Protein AF-A0A1L9VKA1-F1 (afdb_monomer)

Radius of gyration: 31.65 Å; Cα contacts (8 Å, |Δi|>4): 231; chains: 1; bounding box: 82×80×74 Å

Secondary structure (DSSP, 8-state):
------------------------------TTS-EEEPPTT--HHHHHHHHT--HHHHHHH-TTS-TT-TTGGGGTT-EEESS-TT------TT----SS----------SPPPP-SSB-TT--SSEEEEEE--TT--HHHHHHHHT--HHHHHHH-TTS-TT-TT--TT-EEEEEESS-GGGSTT-TT-----------PPP------S--SSS-----PPPPPPPTT--S----

Foldseek 3Di:
DDDDDDDDDDDDDDDDDDDPDPPPPPPDDLPQADKDAQAQPDFLVNLCVVLVHDSVRQCVQFVVQDNVSPCSNVRHRHIGGSGHSVHDPDDPPPDPDDDDPDDPPPPQAQDFDDDDPDADPQQARQANDKDAAAPPDALVNVCVVLVHDSLLQCVNRVVADNRRPPDDHRHIHGSGHHGDSLPDPPRPNVPPPPPPPDDDDDDPPPPDDDDDDDDDPPDPPPDPDDPPPDDPPPPD

Solvent-accessible surface area (backbone atoms only — not comparable to full-atom values): 15886 Å² total; per-residue (Å²): 143,84,87,83,89,83,83,90,80,89,82,86,81,78,88,77,86,81,77,85,73,80,80,80,71,76,88,68,76,72,91,49,32,54,68,44,68,37,52,89,88,57,45,57,68,59,51,16,66,75,59,75,35,51,65,68,52,41,42,74,54,27,83,88,43,49,99,80,45,76,56,49,72,83,37,48,78,38,75,42,41,55,39,56,52,87,42,84,84,74,70,70,96,84,70,93,72,81,90,73,92,66,70,81,77,68,83,69,38,82,51,62,42,85,85,71,86,53,57,59,88,60,45,43,72,73,14,37,36,72,46,68,36,54,87,92,65,49,64,66,63,51,22,64,75,57,75,36,55,69,68,55,38,40,65,33,21,63,67,47,48,95,84,45,84,70,73,53,69,73,28,37,42,30,53,34,50,43,44,62,60,43,75,39,90,89,36,94,66,48,71,84,64,78,82,74,79,70,84,76,78,75,75,83,82,70,92,72,77,86,87,89,87,89,70,84,90,85,65,93,66,80,73,78,74,78,59,87,86,61,79,84,75,88,76,130

Mean predicted aligned error: 20.58 Å

pLDDT: mean 73.53, std 22.64, range [34.03, 98.44]

Structure (mmCIF, N/CA/C/O backbone):
data_AF-A0A1L9VKA1-F1
#
_entry.id   AF-A0A1L9VKA1-F1
#
loop_
_atom_site.group_PDB
_atom_site.id
_atom_site.type_symbol
_atom_site.label_atom_id
_atom_site.label_alt_id
_atom_site.label_comp_id
_atom_site.label_asym_id
_atom_site.label_entity_id
_atom_site.label_seq_id
_atom_site.pdbx_PDB_ins_code
_atom_site.Cartn_x
_atom_site.Cartn_y
_atom_site.Cartn_z
_atom_site.occupancy
_atom_site.B_iso_or_equiv
_atom_site.auth_seq_id
_atom_site.auth_comp_id
_atom_site.auth_asym_id
_atom_site.auth_atom_id
_atom_site.pdbx_PDB_model_num
ATOM 1 N N . MET A 1 1 ? 58.169 53.296 3.108 1.00 41.16 1 MET A N 1
ATOM 2 C CA . MET A 1 1 ? 57.472 54.328 3.906 1.00 41.16 1 MET A CA 1
ATOM 3 C C . MET A 1 1 ? 56.462 55.037 3.017 1.00 41.16 1 MET A C 1
ATOM 5 O O . MET A 1 1 ? 56.880 55.720 2.093 1.00 41.16 1 MET A O 1
ATOM 9 N N . LYS A 1 2 ? 55.168 54.814 3.253 1.00 38.72 2 LYS A N 1
ATOM 10 C CA . LYS A 1 2 ? 54.031 55.672 2.868 1.00 38.72 2 LYS A CA 1
ATOM 11 C C . LYS A 1 2 ? 52.799 55.040 3.514 1.00 38.72 2 LYS A C 1
ATOM 13 O O . LYS A 1 2 ? 52.432 53.925 3.163 1.00 38.72 2 LYS A O 1
ATOM 18 N N . GLY A 1 3 ? 52.284 55.696 4.548 1.00 34.03 3 GLY A N 1
ATOM 19 C CA . GLY A 1 3 ? 51.090 55.273 5.269 1.00 34.03 3 GLY A CA 1
ATOM 20 C C . GLY A 1 3 ? 49.817 55.806 4.624 1.00 34.03 3 GLY A C 1
ATOM 21 O O . GLY A 1 3 ? 49.865 56.763 3.855 1.00 34.03 3 GLY A O 1
ATOM 22 N N . LEU A 1 4 ? 48.689 55.213 5.002 1.00 40.12 4 LEU A N 1
ATOM 23 C CA . LEU A 1 4 ? 47.401 55.890 5.061 1.00 40.12 4 LEU A CA 1
ATOM 24 C C . LEU A 1 4 ? 46.521 55.199 6.111 1.00 40.12 4 LEU A C 1
ATOM 26 O O . LEU A 1 4 ? 46.431 53.977 6.179 1.00 40.12 4 LEU A O 1
ATOM 30 N N . VAL A 1 5 ? 45.957 56.046 6.961 1.00 38.50 5 VAL A N 1
ATOM 31 C CA . VAL A 1 5 ? 45.087 55.794 8.111 1.00 38.50 5 VAL A CA 1
ATOM 32 C C . VAL A 1 5 ? 43.702 55.364 7.625 1.00 38.50 5 VAL A C 1
ATOM 34 O O . VAL A 1 5 ? 43.204 55.972 6.683 1.00 38.50 5 VAL A O 1
ATOM 37 N N . TYR A 1 6 ? 43.041 54.404 8.284 1.00 34.25 6 TYR A N 1
ATOM 38 C CA . TYR A 1 6 ? 41.580 54.292 8.201 1.00 34.25 6 TYR A CA 1
ATOM 39 C C . TYR A 1 6 ? 40.947 53.820 9.514 1.00 34.25 6 TYR A C 1
ATOM 41 O O . TYR A 1 6 ? 41.537 53.078 10.295 1.00 34.25 6 TYR A O 1
ATOM 49 N N . PHE A 1 7 ? 39.764 54.374 9.743 1.00 37.31 7 PHE A N 1
ATOM 50 C CA . PHE A 1 7 ? 39.093 54.642 11.006 1.00 37.31 7 PHE A CA 1
ATOM 51 C C . PHE A 1 7 ? 38.506 53.420 11.726 1.00 3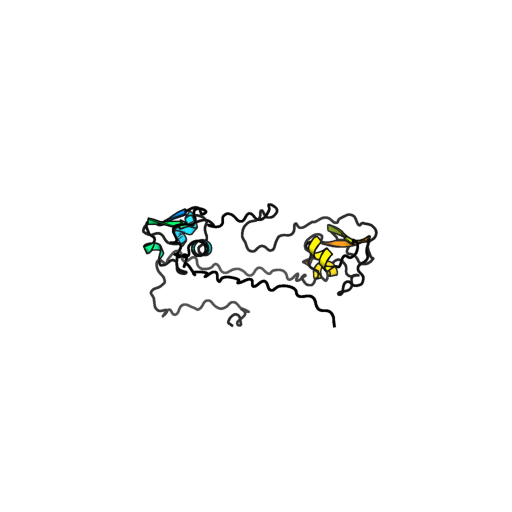7.31 7 PHE A C 1
ATOM 53 O O . PHE A 1 7 ? 38.028 52.472 11.111 1.00 37.31 7 PHE A O 1
ATOM 60 N N . ALA A 1 8 ? 38.464 53.529 13.056 1.00 38.41 8 ALA A N 1
ATOM 61 C CA . ALA A 1 8 ? 37.672 52.697 13.949 1.00 38.41 8 ALA A CA 1
ATOM 62 C C . ALA A 1 8 ? 36.167 52.968 13.786 1.00 38.41 8 ALA A C 1
ATOM 64 O O . ALA A 1 8 ? 35.748 54.125 13.759 1.00 38.41 8 ALA A O 1
ATOM 65 N N . VAL A 1 9 ? 35.353 51.908 13.790 1.00 37.34 9 VAL A N 1
ATOM 66 C CA . VAL A 1 9 ? 33.942 51.986 14.188 1.00 37.34 9 VAL A CA 1
ATOM 67 C C . VAL A 1 9 ? 33.667 50.848 15.163 1.00 37.34 9 VAL A C 1
ATOM 69 O O . VAL A 1 9 ? 33.818 49.671 14.851 1.00 37.34 9 VAL A O 1
ATOM 72 N N . ILE A 1 10 ? 33.312 51.252 16.376 1.00 40.97 10 ILE A N 1
ATOM 73 C CA . ILE A 1 10 ? 32.899 50.425 17.501 1.00 40.97 10 ILE A CA 1
ATOM 74 C C . ILE A 1 10 ? 31.390 50.216 17.331 1.00 40.97 10 ILE A C 1
ATOM 76 O O . ILE A 1 10 ? 30.656 51.199 17.250 1.00 40.97 10 ILE A O 1
ATOM 80 N N . ALA A 1 11 ? 30.919 48.971 17.271 1.00 36.91 11 ALA A N 1
ATOM 81 C CA . ALA A 1 11 ? 29.492 48.659 17.307 1.00 36.91 11 ALA A CA 1
ATOM 82 C C . ALA A 1 11 ? 29.206 47.738 18.498 1.00 36.91 11 ALA A C 1
ATOM 84 O O . ALA A 1 11 ? 29.466 46.537 18.476 1.00 36.91 11 ALA A O 1
ATOM 85 N N . SER A 1 12 ? 28.704 48.355 19.561 1.00 42.41 12 SER A N 1
ATOM 86 C CA . SER A 1 12 ? 28.129 47.746 20.753 1.00 42.41 12 SER A CA 1
ATOM 87 C C . SER A 1 12 ? 26.829 47.028 20.384 1.00 42.41 12 SER A C 1
ATOM 89 O O . SER A 1 12 ? 25.874 47.667 19.948 1.00 42.41 12 SER A O 1
ATOM 91 N N . VAL A 1 13 ? 26.760 45.711 20.589 1.00 37.81 13 VAL A N 1
ATOM 92 C CA . VAL A 1 13 ? 25.488 44.975 20.537 1.00 37.81 13 VAL A CA 1
ATOM 93 C C . VAL A 1 13 ? 24.955 44.864 21.960 1.00 37.81 13 VAL A C 1
ATOM 95 O O . VAL A 1 13 ? 25.555 44.237 22.830 1.00 37.81 13 VAL A O 1
ATOM 98 N N . GLN A 1 14 ? 23.847 45.555 22.195 1.00 35.97 14 GLN A N 1
ATOM 99 C CA . GLN A 1 14 ? 23.183 45.682 23.482 1.00 35.97 14 GLN A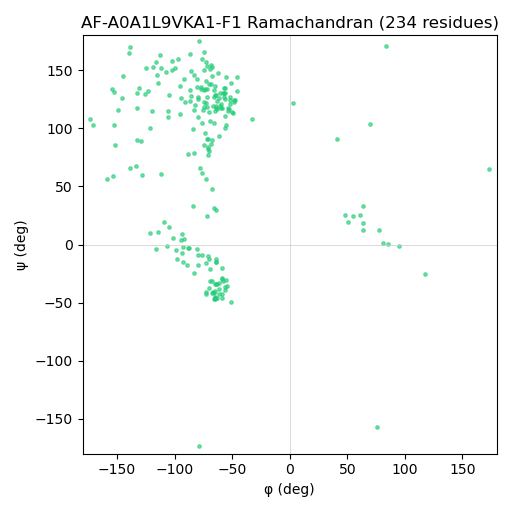 CA 1
ATOM 100 C C . GLN A 1 14 ? 22.396 44.406 23.811 1.00 35.97 14 GLN A C 1
ATOM 102 O O . GLN A 1 14 ? 21.696 43.847 22.967 1.00 35.97 14 GLN A O 1
ATOM 107 N N . ALA A 1 15 ? 22.519 43.958 25.059 1.00 38.53 15 ALA A N 1
ATOM 108 C CA . ALA A 1 15 ? 21.810 42.815 25.614 1.00 38.53 15 ALA A CA 1
ATOM 109 C C . ALA A 1 15 ? 20.287 43.016 25.569 1.00 38.53 15 ALA A C 1
ATOM 111 O O . ALA A 1 15 ? 19.774 44.017 26.066 1.00 38.53 15 ALA A O 1
ATOM 112 N N . SER A 1 16 ? 19.562 42.024 25.050 1.00 44.06 16 SER A N 1
ATOM 113 C CA . SER A 1 16 ? 18.113 41.906 25.228 1.00 44.06 16 SER A CA 1
ATOM 114 C C . SER A 1 16 ? 17.838 40.786 26.226 1.00 44.06 16 SER A C 1
ATOM 116 O O . SER A 1 16 ? 18.082 39.613 25.952 1.00 44.06 16 SER A O 1
ATOM 118 N N . HIS A 1 17 ? 17.383 41.178 27.414 1.00 35.75 17 HIS A N 1
ATOM 119 C CA . HIS A 1 17 ? 16.899 40.285 28.459 1.00 35.75 17 HIS A CA 1
ATOM 120 C C . HIS A 1 17 ? 15.630 39.570 27.975 1.00 35.75 17 HIS A C 1
ATOM 122 O O . HIS A 1 17 ? 14.594 40.207 27.797 1.00 35.75 17 HIS A O 1
ATOM 128 N N . PHE A 1 18 ? 15.684 38.248 27.810 1.00 43.59 18 PHE A N 1
ATOM 129 C CA . PHE A 1 18 ? 14.477 37.429 27.724 1.00 43.59 18 PHE A CA 1
ATOM 130 C C . PHE A 1 18 ? 14.012 37.099 29.143 1.00 43.59 18 PHE A C 1
ATOM 132 O O . PHE A 1 18 ? 14.539 36.211 29.809 1.00 43.59 18 PHE A O 1
ATOM 139 N N . ALA A 1 19 ? 13.024 37.855 29.617 1.00 38.16 19 ALA A N 1
ATOM 140 C CA . ALA A 1 19 ? 12.233 37.469 30.772 1.00 38.16 19 ALA A CA 1
ATOM 141 C C . ALA A 1 19 ? 11.452 36.189 30.426 1.00 38.16 19 ALA A C 1
ATOM 143 O O . ALA A 1 19 ? 10.602 36.196 29.537 1.00 38.16 19 ALA A O 1
ATOM 144 N N . HIS A 1 20 ? 11.722 35.096 31.142 1.00 41.25 20 HIS A N 1
ATOM 145 C CA . HIS A 1 20 ? 10.835 33.936 31.190 1.00 41.25 20 HIS A CA 1
ATOM 146 C C . HIS A 1 20 ? 9.550 34.345 31.920 1.00 41.25 20 HIS A C 1
ATOM 148 O O . HIS A 1 20 ? 9.454 34.247 33.141 1.00 41.25 20 HIS A O 1
ATOM 154 N N . GLN A 1 21 ? 8.560 34.841 31.180 1.00 42.38 21 GLN A N 1
ATOM 155 C CA . GLN A 1 21 ? 7.202 34.932 31.703 1.00 42.38 21 GLN A CA 1
ATOM 156 C C . GLN A 1 21 ? 6.552 33.556 31.593 1.00 42.38 21 GLN A C 1
ATOM 158 O O . GLN A 1 21 ? 6.247 33.070 30.504 1.00 42.38 21 GLN A O 1
ATOM 163 N N . SER A 1 22 ? 6.353 32.932 32.753 1.00 50.31 22 SER A N 1
ATOM 164 C CA . SER A 1 22 ? 5.493 31.772 32.935 1.00 50.31 22 SER A CA 1
ATOM 165 C C . SER A 1 22 ? 4.089 32.092 32.429 1.00 50.31 22 SER A C 1
ATOM 167 O O . SER A 1 22 ? 3.300 32.749 33.109 1.00 50.31 22 SER A O 1
ATOM 169 N N . LEU A 1 23 ? 3.750 31.593 31.241 1.00 42.66 23 LEU A N 1
ATOM 170 C CA . LEU A 1 23 ? 2.364 31.457 30.813 1.00 42.66 23 LEU A CA 1
ATOM 171 C C . LEU A 1 23 ? 1.713 30.351 31.651 1.00 42.66 23 LEU A C 1
ATOM 173 O O . LEU A 1 23 ? 1.529 29.227 31.193 1.00 42.66 23 LEU A O 1
ATOM 177 N N . HIS A 1 24 ? 1.305 30.678 32.876 1.00 44.84 24 HIS A N 1
ATOM 178 C CA . HIS A 1 24 ? 0.208 29.959 33.514 1.00 44.84 24 HIS A CA 1
ATOM 179 C C . HIS A 1 24 ? -1.082 30.357 32.795 1.00 44.84 24 HIS A C 1
ATOM 181 O O . HIS A 1 24 ? -1.864 31.185 33.264 1.00 44.84 24 HIS A O 1
ATOM 187 N N . ARG A 1 25 ? -1.296 29.779 31.608 1.00 40.81 25 ARG A N 1
ATOM 188 C CA . ARG A 1 25 ? -2.614 29.781 30.982 1.00 40.81 25 ARG A CA 1
ATOM 189 C C . ARG A 1 25 ? -3.508 28.931 31.874 1.00 40.81 25 ARG A C 1
ATOM 191 O O . ARG A 1 25 ? -3.399 27.712 31.919 1.00 40.81 25 ARG A O 1
ATOM 198 N N . ARG A 1 26 ? -4.359 29.618 32.628 1.00 45.66 26 ARG A N 1
ATOM 199 C CA . ARG A 1 26 ? -5.510 29.055 33.327 1.00 45.66 26 ARG A CA 1
ATOM 200 C C . ARG A 1 26 ? -6.285 28.219 32.299 1.00 45.66 26 ARG A C 1
ATOM 202 O O . ARG A 1 26 ? -6.756 28.770 31.306 1.00 45.66 26 ARG A O 1
ATOM 209 N N . ALA A 1 27 ? -6.328 26.903 32.490 1.00 43.19 27 ALA A N 1
ATOM 210 C CA . ALA A 1 27 ? -7.054 25.981 31.629 1.00 43.19 27 ALA A CA 1
ATOM 211 C C . ALA A 1 27 ? -8.562 26.225 31.795 1.00 43.19 27 ALA A C 1
ATOM 213 O O . ALA A 1 27 ? -9.232 25.639 32.636 1.00 43.19 27 ALA A O 1
ATOM 214 N N . THR A 1 28 ? -9.085 27.170 31.026 1.00 51.41 28 THR A N 1
ATOM 215 C CA . THR A 1 28 ? -10.502 27.254 30.686 1.00 51.41 28 THR A CA 1
ATOM 216 C C . THR A 1 28 ? -10.614 26.802 29.237 1.00 51.41 28 THR A C 1
ATOM 218 O O . THR A 1 28 ? -10.017 27.438 28.369 1.00 51.41 28 THR A O 1
ATOM 221 N N . GLY A 1 29 ? -11.301 25.672 29.046 1.00 48.75 29 GLY A N 1
ATOM 222 C CA . GLY A 1 29 ? -11.641 24.955 27.811 1.00 48.75 29 GLY A CA 1
ATOM 223 C C . GLY A 1 29 ? -11.115 25.496 26.480 1.00 48.75 29 GLY A C 1
ATOM 224 O O . GLY A 1 29 ? -11.465 26.592 26.049 1.00 48.75 29 GLY A O 1
ATOM 225 N N . SER A 1 30 ? -10.354 24.657 25.773 1.00 48.81 30 SER A N 1
ATOM 226 C CA . SER A 1 30 ? -10.185 24.773 24.322 1.00 48.81 30 SER A CA 1
ATOM 227 C C . SER A 1 30 ? -11.571 24.795 23.664 1.00 48.81 30 SER A C 1
ATOM 229 O O . SER A 1 30 ? -12.301 23.810 23.721 1.00 48.81 30 SER A O 1
ATOM 231 N N . THR A 1 31 ? -11.946 25.911 23.041 1.00 57.94 31 THR A N 1
ATOM 232 C CA . THR A 1 31 ? -13.252 26.147 22.393 1.00 57.94 31 THR A CA 1
ATOM 233 C C . THR A 1 31 ? -13.455 25.375 21.078 1.00 57.94 31 THR A C 1
ATOM 235 O O . THR A 1 31 ? -14.243 25.797 20.240 1.00 57.94 31 THR A O 1
ATOM 238 N N . ASN A 1 32 ? -12.760 24.253 20.868 1.00 77.06 32 ASN A N 1
ATOM 239 C CA . ASN A 1 32 ? -12.783 23.498 19.606 1.00 77.06 32 ASN A CA 1
ATOM 240 C C . ASN A 1 32 ? -13.254 22.040 19.759 1.00 77.06 32 ASN A C 1
ATOM 242 O O . ASN A 1 32 ? -13.137 21.260 18.818 1.00 77.06 32 ASN A O 1
ATOM 246 N N . CYS A 1 33 ? -13.779 21.652 20.924 1.00 89.31 33 CYS A N 1
ATOM 247 C CA . CYS A 1 33 ? -14.402 20.346 21.131 1.00 89.31 33 CYS A CA 1
ATOM 248 C C . CYS A 1 33 ? -15.910 20.490 21.361 1.00 89.31 33 CYS A C 1
ATOM 250 O O . CYS A 1 33 ? -16.385 21.483 21.913 1.00 89.31 33 CYS A O 1
ATOM 252 N N . LYS A 1 34 ? -16.672 19.458 20.998 1.00 91.19 34 LYS A N 1
ATOM 253 C CA . LYS A 1 34 ? -18.005 19.237 21.548 1.00 91.19 34 LYS A CA 1
ATOM 254 C C . LYS A 1 34 ? -17.844 18.975 23.041 1.00 91.19 34 LYS A C 1
ATOM 256 O O . LYS A 1 34 ? -17.051 18.114 23.425 1.00 91.19 34 LYS A O 1
ATOM 261 N N . THR A 1 35 ? -18.587 19.699 23.865 1.00 92.94 35 THR A N 1
ATOM 262 C CA . THR A 1 35 ? -18.518 19.581 25.321 1.00 92.94 35 THR A CA 1
ATOM 263 C C . THR A 1 35 ? -19.685 18.778 25.893 1.00 92.94 35 THR A C 1
ATOM 265 O O . THR A 1 35 ? -20.734 18.626 25.263 1.00 92.94 35 THR A O 1
ATOM 268 N N . TYR A 1 36 ? -19.482 18.241 27.094 1.00 93.19 36 TYR A N 1
ATOM 269 C CA . TYR A 1 36 ? -20.500 17.620 27.936 1.00 93.19 36 TYR A CA 1
ATOM 270 C C . TYR A 1 36 ? -20.362 18.158 29.360 1.00 93.19 36 TYR A C 1
ATOM 272 O O . TYR A 1 36 ? -19.265 18.135 29.922 1.00 93.19 36 TYR A O 1
ATOM 280 N N . THR A 1 37 ? -21.468 18.610 29.948 1.00 94.38 37 THR A N 1
ATOM 281 C CA . THR A 1 37 ? -21.509 19.064 31.341 1.00 94.38 37 THR A CA 1
ATOM 282 C C . THR A 1 37 ? -21.680 17.866 32.266 1.00 94.38 37 THR A C 1
ATOM 284 O O . THR A 1 37 ? -22.722 17.207 32.235 1.00 94.38 37 THR A O 1
ATOM 287 N N . VAL A 1 38 ? -20.685 17.600 33.110 1.00 93.25 38 VAL A N 1
ATOM 288 C CA . VAL A 1 38 ? -20.699 16.467 34.047 1.00 93.25 38 VAL A CA 1
ATOM 289 C C . VAL A 1 38 ? -21.864 16.599 35.028 1.00 93.25 38 VAL A C 1
ATOM 291 O O . VAL A 1 38 ? -21.987 17.617 35.713 1.00 93.25 38 VAL A O 1
ATOM 294 N N . GLN A 1 39 ? -22.703 15.569 35.122 1.00 91.38 39 GLN A N 1
ATOM 295 C CA . GLN A 1 39 ? -23.817 15.510 36.065 1.00 91.38 39 GLN A CA 1
ATOM 296 C C . GLN A 1 39 ? -23.437 14.733 37.330 1.00 91.38 39 GLN A C 1
ATOM 298 O O . GLN A 1 39 ? -22.516 13.913 37.348 1.00 91.38 39 GLN A O 1
ATOM 303 N N . SER A 1 40 ? -24.181 14.966 38.411 1.00 89.06 40 SER A N 1
ATOM 304 C CA . SER A 1 40 ? -24.030 14.180 39.637 1.00 89.06 40 SER A CA 1
ATOM 305 C C . SER A 1 40 ? -24.391 12.713 39.372 1.00 89.06 40 SER A C 1
ATOM 307 O O . SER A 1 40 ? -25.494 12.418 38.916 1.00 89.06 40 SER A O 1
ATOM 309 N N . GLY A 1 41 ? -23.459 11.799 39.653 1.00 86.06 41 GLY A N 1
ATOM 310 C CA . GLY A 1 41 ? -23.609 10.360 39.398 1.00 86.06 41 GLY A CA 1
ATOM 311 C C . GLY A 1 41 ? -23.020 9.867 38.071 1.00 86.06 41 GLY A C 1
ATOM 312 O O . GLY A 1 41 ? -23.045 8.661 37.816 1.00 86.06 41 GLY A O 1
ATOM 313 N N . ASP A 1 42 ? -22.457 10.756 37.250 1.00 91.38 42 ASP A N 1
ATOM 314 C CA . ASP A 1 42 ? -21.760 10.354 36.029 1.00 91.38 42 ASP A CA 1
ATOM 315 C C . ASP A 1 42 ? -20.454 9.599 36.301 1.00 91.38 42 ASP A C 1
ATOM 317 O O . ASP A 1 42 ? -19.784 9.771 37.322 1.00 91.38 42 ASP A O 1
ATOM 321 N N . ASN A 1 43 ? -20.062 8.780 35.326 1.00 90.62 43 ASN A N 1
ATOM 322 C CA . ASN A 1 43 ? -18.741 8.169 35.232 1.00 90.62 43 ASN A CA 1
ATOM 323 C C . ASN A 1 43 ? -18.263 8.187 33.769 1.00 90.62 43 ASN A C 1
ATOM 325 O O . ASN A 1 43 ? -19.052 8.383 32.844 1.00 90.62 43 ASN A O 1
ATOM 329 N N . CYS A 1 44 ? -16.970 7.953 33.525 1.00 89.12 44 CYS A N 1
ATOM 330 C CA . CYS A 1 44 ? -16.441 7.980 32.157 1.00 89.12 44 CYS A CA 1
ATOM 331 C C . CYS A 1 44 ? -17.124 6.974 31.218 1.00 89.12 44 CYS A C 1
ATOM 333 O O . CYS A 1 44 ? -17.212 7.233 30.018 1.00 89.12 44 CYS A O 1
ATOM 335 N N . ALA A 1 45 ? -17.640 5.850 31.729 1.00 88.06 45 ALA A N 1
ATOM 336 C CA . ALA A 1 45 ? -18.343 4.880 30.895 1.00 88.06 45 ALA A CA 1
ATOM 337 C C . ALA A 1 45 ? -19.729 5.389 30.459 1.00 88.06 45 ALA A C 1
ATOM 339 O O . ALA A 1 45 ? -20.090 5.216 29.292 1.00 88.06 45 ALA A O 1
ATOM 340 N N . SER A 1 46 ? -20.490 6.049 31.346 1.00 90.62 46 SER A N 1
ATOM 341 C CA . SER A 1 46 ? -21.786 6.650 30.988 1.00 90.62 46 SER A CA 1
ATOM 342 C C . SER A 1 46 ? -21.613 7.786 29.979 1.00 90.62 46 SER A C 1
ATOM 344 O O . SER A 1 46 ? -22.281 7.791 28.940 1.00 90.62 46 SER A O 1
ATOM 346 N N . ILE A 1 47 ? -20.653 8.683 30.220 1.00 90.94 47 ILE A N 1
ATOM 347 C CA . ILE A 1 47 ? -20.369 9.811 29.325 1.00 90.94 47 ILE A CA 1
ATOM 348 C C . ILE A 1 47 ? -19.842 9.315 27.978 1.00 90.94 47 ILE A C 1
ATOM 350 O O . ILE A 1 47 ? -20.343 9.737 26.933 1.00 90.94 47 ILE A O 1
ATOM 354 N N . GLY A 1 48 ? -18.885 8.384 27.979 1.00 88.44 48 GLY A N 1
ATOM 355 C CA . GLY A 1 48 ? -18.311 7.834 26.751 1.00 88.44 48 GLY A CA 1
ATOM 356 C C . GLY A 1 48 ? -19.372 7.174 25.878 1.00 88.44 48 GLY A C 1
ATOM 357 O O . GLY A 1 48 ? -19.503 7.489 24.696 1.00 88.44 48 GLY A O 1
ATOM 358 N N . LYS A 1 49 ? -20.243 6.361 26.487 1.00 84.75 49 LYS A N 1
ATOM 359 C CA . LYS A 1 49 ? -21.368 5.738 25.782 1.00 84.75 49 LYS A CA 1
ATOM 360 C C . LYS A 1 49 ? -22.339 6.769 25.200 1.00 84.75 49 LYS A C 1
ATOM 362 O O . LYS A 1 49 ? -22.789 6.593 24.073 1.00 84.75 49 LYS A O 1
ATOM 367 N N . SER A 1 50 ? -22.664 7.827 25.946 1.00 85.50 50 SER A N 1
ATOM 368 C CA . SER A 1 50 ? -23.600 8.867 25.488 1.00 85.50 50 SER A CA 1
ATOM 369 C C . SER A 1 50 ? -23.045 9.735 24.351 1.00 85.50 50 SER A C 1
ATOM 371 O O . SER A 1 50 ? -23.795 10.199 23.495 1.00 85.50 50 SER A O 1
ATOM 373 N N . SER A 1 51 ? -21.727 9.939 24.327 1.00 87.12 51 SER A N 1
ATOM 374 C CA . SER A 1 51 ? -21.045 10.814 23.370 1.00 87.12 51 SER A CA 1
ATOM 375 C C . SER A 1 51 ? -20.435 10.078 22.179 1.00 87.12 51 SER A C 1
ATOM 377 O O . SER A 1 51 ? -20.057 10.724 21.204 1.00 87.12 51 SER A O 1
ATOM 379 N N . GLY A 1 52 ? -20.351 8.746 22.240 1.00 86.94 52 GLY A N 1
ATOM 380 C CA . GLY A 1 52 ? -19.637 7.936 21.253 1.00 86.94 52 GLY A CA 1
ATOM 381 C C . GLY A 1 52 ? -18.116 7.958 21.432 1.00 86.94 52 GLY A C 1
ATOM 382 O O . GLY A 1 52 ? -17.395 7.508 20.544 1.00 86.94 52 GLY A O 1
ATOM 383 N N . ALA A 1 53 ? -17.621 8.470 22.561 1.00 87.19 53 ALA A N 1
ATOM 384 C CA . ALA A 1 53 ? -16.207 8.487 22.901 1.00 87.19 53 ALA A CA 1
ATOM 385 C C . ALA A 1 53 ? -15.813 7.237 23.704 1.00 87.19 53 ALA A C 1
ATOM 387 O O . ALA A 1 53 ? -16.536 6.760 24.579 1.00 87.19 53 ALA A O 1
ATOM 388 N N . THR A 1 54 ? -14.623 6.714 23.442 1.00 86.06 54 THR A N 1
ATOM 389 C CA . THR A 1 54 ? -14.002 5.678 24.271 1.00 86.06 54 THR A CA 1
ATOM 390 C C . THR A 1 54 ? -13.445 6.275 25.561 1.00 86.06 54 THR A C 1
ATOM 392 O O . THR A 1 54 ? -13.134 7.464 25.641 1.00 86.06 54 THR A O 1
ATOM 395 N N . TRP A 1 55 ? -13.240 5.420 26.563 1.00 81.50 55 TRP A N 1
ATOM 396 C CA . TRP A 1 55 ? -12.551 5.787 27.801 1.00 81.50 55 TRP A CA 1
ATOM 397 C C . TRP A 1 55 ? -11.203 6.470 27.529 1.00 81.50 55 TRP A C 1
ATOM 399 O O . TRP A 1 55 ? -10.938 7.556 28.035 1.00 81.50 55 TRP A O 1
ATOM 409 N N . ALA A 1 56 ? -10.375 5.869 26.668 1.00 84.00 56 ALA A N 1
ATOM 410 C CA . ALA A 1 56 ? -9.057 6.401 26.330 1.00 84.00 56 ALA A CA 1
ATOM 411 C C . ALA A 1 56 ? -9.140 7.786 25.672 1.00 84.00 56 ALA A C 1
ATOM 413 O O . ALA A 1 56 ? -8.325 8.659 25.968 1.00 84.00 56 ALA A O 1
ATOM 414 N N . GLN A 1 57 ? -10.140 8.011 24.817 1.00 89.88 57 GLN A N 1
ATOM 415 C CA . GLN A 1 57 ? -10.366 9.312 24.189 1.00 89.88 57 GLN A CA 1
ATOM 416 C C . GLN A 1 57 ? -10.745 10.382 25.217 1.00 89.88 57 GLN A C 1
ATOM 418 O O . GLN A 1 57 ? -10.140 11.451 25.215 1.00 89.88 57 GLN A O 1
ATOM 423 N N . LEU A 1 58 ? -11.670 10.082 26.135 1.00 90.56 58 LEU A N 1
ATOM 424 C CA . LEU A 1 58 ? -12.062 11.023 27.189 1.00 90.56 58 LEU A CA 1
ATOM 425 C C . LEU A 1 58 ? -10.878 11.433 28.070 1.00 90.56 58 LEU A C 1
ATOM 427 O O . LEU A 1 58 ? -10.731 12.619 28.353 1.00 90.56 58 LEU A O 1
ATOM 431 N N . LEU A 1 59 ? -10.012 10.491 28.449 1.00 90.62 59 LEU A N 1
ATOM 432 C CA . LEU A 1 59 ? -8.796 10.806 29.205 1.00 90.62 59 LEU A CA 1
ATOM 433 C C . LEU A 1 59 ? -7.797 11.634 28.389 1.00 90.62 59 LEU A C 1
ATOM 435 O O . LEU A 1 59 ? -7.205 12.580 28.896 1.00 90.62 59 LEU A O 1
ATOM 439 N N . SER A 1 60 ? -7.630 11.302 27.107 1.00 89.44 60 SER A N 1
ATOM 440 C CA . SER A 1 60 ? -6.674 11.986 26.228 1.00 89.44 60 SER A CA 1
ATOM 441 C C . SER A 1 60 ? -7.067 13.438 25.945 1.00 89.44 60 SER A C 1
ATOM 443 O O . SER A 1 60 ? -6.200 14.282 25.733 1.00 89.44 60 SER A O 1
ATOM 445 N N . TRP A 1 61 ? -8.368 13.739 25.918 1.00 92.00 61 TRP A N 1
ATOM 446 C CA . TRP A 1 61 ? -8.879 15.083 25.630 1.00 92.00 61 TRP A CA 1
ATOM 447 C C . TRP A 1 61 ? -9.031 15.960 26.873 1.00 92.00 61 TRP A C 1
ATOM 449 O O . TRP A 1 61 ? -9.119 17.179 26.738 1.00 92.00 61 TRP A O 1
ATOM 459 N N . ASN A 1 62 ? -9.055 15.364 28.067 1.00 91.56 62 ASN A N 1
ATOM 460 C CA . ASN A 1 62 ? -9.333 16.064 29.317 1.00 91.56 62 ASN A CA 1
ATOM 461 C C . ASN A 1 62 ? -8.260 15.741 30.357 1.00 91.56 62 ASN A C 1
ATOM 463 O O . ASN A 1 62 ? -8.421 14.831 31.165 1.00 91.56 62 ASN A O 1
ATOM 467 N N . SER A 1 63 ? -7.188 16.536 30.379 1.00 90.50 63 SER A N 1
ATOM 468 C CA . SER A 1 63 ? -6.071 16.377 31.325 1.00 90.50 63 SER A CA 1
ATOM 469 C C . SER A 1 63 ? -6.475 16.469 32.799 1.00 90.50 63 SER A C 1
ATOM 471 O O . SER A 1 63 ? -5.737 16.015 33.668 1.00 90.50 63 SER A O 1
ATOM 473 N N . ASP A 1 64 ? -7.633 17.066 33.085 1.00 88.50 64 ASP A N 1
ATOM 474 C CA . ASP A 1 64 ? -8.172 17.190 34.438 1.00 88.50 64 ASP A CA 1
ATOM 475 C C . ASP A 1 64 ? -8.844 15.899 34.929 1.00 88.50 64 ASP A C 1
ATOM 477 O O . ASP A 1 64 ? -9.191 15.813 36.106 1.00 88.50 64 ASP A O 1
ATOM 481 N N . ILE A 1 65 ? -9.038 14.893 34.068 1.00 91.50 65 ILE A N 1
ATOM 482 C CA . ILE A 1 65 ? -9.535 13.564 34.443 1.00 91.50 65 ILE A CA 1
ATOM 483 C C . ILE A 1 65 ? -8.329 12.646 34.665 1.00 91.50 65 ILE A C 1
ATOM 485 O O . ILE A 1 65 ? -7.465 12.514 33.801 1.00 91.50 65 ILE A O 1
ATOM 489 N N . ASN A 1 66 ? -8.256 12.002 35.829 1.00 86.50 66 ASN A N 1
ATOM 490 C CA . ASN A 1 66 ? -7.169 11.067 36.123 1.00 86.50 66 ASN A CA 1
ATOM 491 C C . ASN A 1 66 ? -7.337 9.733 35.367 1.00 86.50 66 ASN A C 1
ATOM 493 O O . ASN A 1 66 ? -8.415 9.428 34.861 1.00 86.50 66 ASN A O 1
ATOM 497 N N . SER A 1 67 ? -6.281 8.913 35.315 1.00 86.62 67 SER A N 1
ATOM 498 C CA . SER A 1 67 ? -6.280 7.631 34.582 1.00 86.62 67 SER A CA 1
ATOM 499 C C . SER A 1 67 ? -7.409 6.678 34.989 1.00 86.62 67 SER A C 1
ATOM 501 O O . SER A 1 67 ? -7.916 5.925 34.160 1.00 86.62 67 SER A O 1
ATOM 503 N N . GLU A 1 68 ? -7.826 6.747 36.253 1.00 85.88 68 GLU A N 1
ATOM 504 C CA . GLU A 1 68 ? -8.878 5.913 36.838 1.00 85.88 68 GLU A CA 1
ATOM 505 C C . GLU A 1 68 ? -10.288 6.507 36.669 1.00 85.88 68 GLU A C 1
ATOM 507 O O . GLU A 1 68 ? -11.270 5.905 37.101 1.00 85.88 68 GLU A O 1
ATOM 512 N N . CYS A 1 69 ? -10.412 7.708 36.094 1.00 87.25 69 CYS A N 1
ATOM 513 C CA . CYS A 1 69 ? -11.633 8.520 36.060 1.00 87.25 69 CYS A CA 1
ATOM 514 C C . CYS A 1 69 ? -12.351 8.659 37.423 1.00 87.25 69 CYS A C 1
ATOM 516 O O . CYS A 1 69 ? -13.558 8.902 37.510 1.00 87.25 69 CYS A O 1
ATOM 518 N N . SER A 1 70 ? -11.618 8.519 38.525 1.00 89.56 70 SER A N 1
ATOM 519 C CA . SER A 1 70 ? -12.189 8.4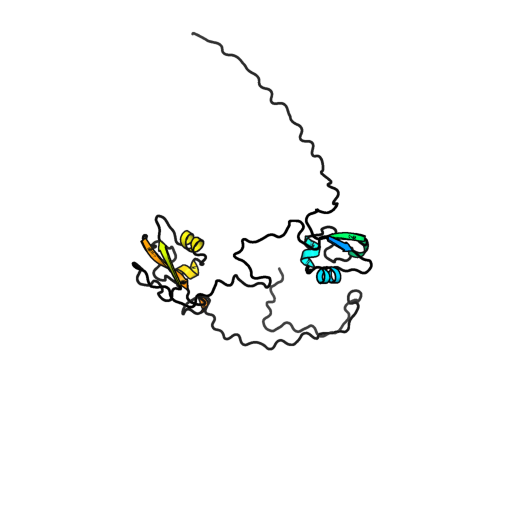97 39.875 1.00 89.56 70 SER A CA 1
ATOM 520 C C . SER A 1 70 ? -12.506 9.895 40.404 1.00 89.56 70 SER A C 1
ATOM 522 O O . SER A 1 70 ? -13.290 10.051 41.338 1.00 89.56 70 SER A O 1
ATOM 524 N N . ASN A 1 71 ? -11.928 10.931 39.795 1.00 90.69 71 ASN A N 1
ATOM 525 C CA . ASN A 1 71 ? -12.117 12.321 40.192 1.00 90.69 71 ASN A CA 1
ATOM 526 C C . ASN A 1 71 ? -13.262 13.029 39.449 1.00 90.69 71 ASN A C 1
ATOM 528 O O . ASN A 1 71 ? -13.467 14.222 39.670 1.00 90.69 71 ASN A O 1
ATOM 532 N N . LEU A 1 72 ? -14.023 12.321 38.606 1.00 88.19 72 LEU A N 1
ATOM 533 C CA . LEU A 1 72 ? -15.095 12.915 37.802 1.00 88.19 72 LEU A CA 1
ATOM 534 C C . LEU A 1 72 ? -16.201 13.549 38.663 1.00 88.19 72 LEU A C 1
ATOM 536 O O . LEU A 1 72 ? -16.728 14.598 38.307 1.00 88.19 72 LEU A O 1
ATOM 540 N N . GLY A 1 73 ? -16.484 12.990 39.845 1.00 85.94 73 GLY A N 1
ATOM 541 C CA . GLY A 1 73 ? -17.424 13.590 40.801 1.00 85.94 73 GLY A CA 1
ATOM 542 C C . GLY A 1 73 ? -17.032 15.012 41.231 1.00 85.94 73 GLY A C 1
ATOM 543 O O . GLY A 1 73 ? -17.901 15.858 41.427 1.00 85.94 73 GLY A O 1
ATOM 544 N N . ASN A 1 74 ? -15.730 15.322 41.275 1.00 88.81 74 ASN A N 1
ATOM 545 C CA . ASN A 1 74 ? -15.217 16.662 41.594 1.00 88.81 74 ASN A CA 1
ATOM 546 C C . ASN A 1 74 ? -15.358 17.651 40.420 1.00 88.81 74 ASN A C 1
ATOM 548 O O . ASN A 1 74 ? -15.092 18.847 40.571 1.00 88.81 74 ASN A O 1
ATOM 552 N N . LEU A 1 75 ? -15.737 17.150 39.243 1.00 86.81 75 LEU A N 1
ATOM 553 C CA . LEU A 1 75 ? -15.988 17.924 38.033 1.00 86.81 75 LEU A CA 1
ATOM 554 C C . LEU A 1 75 ? -17.488 18.132 37.781 1.00 86.81 75 LEU A C 1
ATOM 556 O O . LEU A 1 75 ? -17.834 18.714 36.761 1.00 86.81 75 LEU A O 1
ATOM 560 N N . SER A 1 76 ? -18.376 17.718 38.696 1.00 89.50 76 SER A N 1
ATOM 561 C CA . SER A 1 76 ? -19.823 17.949 38.578 1.00 89.50 76 SER A CA 1
ATOM 562 C C . SER A 1 76 ? -20.136 19.428 38.317 1.00 89.50 76 SER A C 1
ATOM 564 O O . SER A 1 76 ? -19.695 20.310 39.056 1.00 89.50 76 SER A O 1
ATOM 566 N N . GLY A 1 77 ? -20.907 19.697 37.264 1.00 87.38 77 GLY A N 1
ATOM 567 C CA . GLY A 1 77 ? -21.241 21.040 36.786 1.00 87.38 77 GLY A CA 1
ATOM 568 C C . GLY A 1 77 ? -20.170 21.706 35.915 1.00 87.38 77 GLY A C 1
ATOM 569 O O . GLY A 1 77 ? -20.372 22.844 35.497 1.00 87.38 77 GLY A O 1
ATOM 570 N N . LYS A 1 78 ? -19.045 21.037 35.633 1.00 88.75 78 LYS A N 1
ATOM 571 C CA . LYS A 1 78 ? -18.019 21.512 34.693 1.00 88.75 78 LYS A CA 1
ATOM 572 C C . LYS A 1 78 ? -18.168 20.836 33.336 1.00 88.75 78 LYS A C 1
ATOM 574 O O . LYS A 1 78 ? -18.601 19.688 33.241 1.00 88.75 78 LYS A O 1
ATOM 579 N N . ASP A 1 79 ? -17.744 21.550 32.302 1.00 92.81 79 ASP A N 1
ATOM 580 C CA . ASP A 1 79 ? -17.710 21.040 30.938 1.00 92.81 79 ASP A CA 1
ATOM 581 C C . ASP A 1 79 ? -16.402 20.303 30.658 1.00 92.81 79 ASP A C 1
ATOM 583 O O . ASP A 1 79 ? -15.314 20.808 30.944 1.00 92.81 79 ASP A O 1
ATOM 587 N N . ILE A 1 80 ? -16.522 19.123 30.053 1.00 93.06 80 ILE A N 1
ATOM 588 C CA . ILE A 1 80 ? -15.406 18.332 29.531 1.00 93.06 80 ILE A CA 1
ATOM 589 C C . ILE A 1 80 ? -15.558 18.139 28.021 1.00 93.06 80 ILE A C 1
ATOM 591 O O . ILE A 1 80 ? -16.671 18.127 27.494 1.00 93.06 80 ILE A O 1
ATOM 595 N N . CYS A 1 81 ? -14.450 17.963 27.312 1.00 93.56 81 CYS A N 1
ATOM 596 C CA . CYS A 1 81 ? -14.437 17.623 25.897 1.00 93.56 81 CYS A CA 1
ATOM 597 C C . CYS A 1 81 ? -14.874 16.172 25.669 1.00 93.56 81 CYS A C 1
ATOM 599 O O . CYS A 1 81 ? -14.291 15.235 26.212 1.00 93.56 81 CYS A O 1
ATOM 601 N N . VAL A 1 82 ? -15.858 15.981 24.795 1.00 93.31 82 VAL A N 1
ATOM 602 C CA . VAL A 1 82 ? -16.305 14.667 24.305 1.00 93.31 82 VAL A CA 1
ATOM 603 C C . VAL A 1 82 ? -16.048 14.477 22.808 1.00 93.31 82 VAL A C 1
ATOM 605 O O . VAL A 1 82 ? -16.517 13.517 22.203 1.00 93.31 82 VAL A O 1
ATOM 608 N N . SER A 1 83 ? -15.276 15.382 22.209 1.00 90.44 83 SER A N 1
ATOM 609 C CA . SER A 1 83 ? -14.655 15.218 20.895 1.00 90.44 83 SER A CA 1
ATOM 610 C C . SER A 1 83 ? -13.225 15.757 20.921 1.00 90.44 83 SER A C 1
ATOM 612 O O . SER A 1 83 ? -12.823 16.425 21.876 1.00 90.44 83 SER A O 1
ATOM 614 N N . ASN A 1 84 ? -12.462 15.488 19.859 1.00 88.06 84 ASN A N 1
ATOM 615 C CA . ASN A 1 84 ? -11.078 15.934 19.744 1.00 88.06 84 ASN A CA 1
ATOM 616 C C . ASN A 1 84 ? -10.980 17.477 19.798 1.00 88.06 84 ASN A C 1
ATOM 618 O O . ASN A 1 84 ? -11.490 18.139 18.893 1.00 88.06 84 ASN A O 1
ATOM 622 N N . PRO A 1 85 ? -10.308 18.067 20.807 1.00 86.62 85 PRO A N 1
ATOM 623 C CA . PRO A 1 85 ? -10.149 19.517 20.929 1.00 86.62 85 PRO A CA 1
ATOM 624 C C . PRO A 1 85 ? -9.211 20.127 19.884 1.00 86.62 85 PRO A C 1
ATOM 626 O O . PRO A 1 85 ? -9.143 21.349 19.782 1.00 86.62 85 PRO A O 1
ATOM 629 N N . SER A 1 86 ? -8.497 19.306 19.116 1.00 82.25 86 SER A N 1
ATOM 630 C CA . SER A 1 86 ? -7.687 19.742 17.975 1.00 82.25 86 SER A CA 1
ATOM 631 C C . SER A 1 86 ? -8.448 19.663 16.644 1.00 82.25 86 SER A C 1
ATOM 633 O O . SER A 1 86 ? -7.844 19.845 15.589 1.00 82.25 86 SER A O 1
ATOM 635 N N . GLY A 1 87 ? -9.759 19.396 16.687 1.00 76.44 87 GLY A N 1
ATOM 636 C CA . GLY A 1 87 ? -10.606 19.203 15.515 1.00 76.44 87 GLY A CA 1
ATOM 637 C C . GLY A 1 87 ? -10.554 17.782 14.953 1.00 76.44 87 GLY A C 1
ATOM 638 O O . GLY A 1 87 ? -9.744 16.941 15.359 1.00 76.44 87 GLY A O 1
ATOM 639 N N . ASP A 1 88 ? -11.448 17.508 14.007 1.00 68.12 88 ASP A N 1
ATOM 640 C CA . ASP A 1 88 ? -11.441 16.252 13.270 1.00 68.12 88 ASP A CA 1
ATOM 641 C C . ASP A 1 88 ? -10.223 16.238 12.346 1.00 68.12 88 ASP A C 1
ATOM 643 O O . ASP A 1 88 ? -10.120 17.028 11.405 1.00 68.12 88 ASP A O 1
ATOM 647 N N . TYR A 1 89 ? -9.278 15.336 12.614 1.00 52.38 89 TYR A N 1
ATOM 648 C CA . TYR A 1 89 ? -8.197 15.076 11.676 1.00 52.38 89 TYR A CA 1
ATOM 649 C C . TYR A 1 89 ? -8.801 14.314 10.494 1.00 52.38 89 TYR A C 1
ATOM 651 O O . TYR A 1 89 ? -8.922 13.088 10.516 1.00 52.38 89 TYR A O 1
ATOM 659 N N . ALA A 1 90 ? -9.254 15.047 9.478 1.00 44.22 90 ALA A N 1
ATOM 660 C CA . ALA A 1 90 ? -9.647 14.450 8.217 1.00 44.22 90 ALA A CA 1
ATOM 661 C C . ALA A 1 90 ? -8.379 13.928 7.537 1.00 44.22 90 ALA A C 1
ATOM 663 O O . ALA A 1 90 ? -7.564 14.686 7.012 1.00 44.22 90 ALA A O 1
ATOM 664 N N . ILE A 1 91 ? -8.212 12.609 7.547 1.00 46.47 91 ILE A N 1
ATOM 665 C CA . ILE A 1 91 ? -7.362 11.945 6.563 1.00 46.47 91 ILE A CA 1
ATOM 666 C C . ILE A 1 91 ? -7.934 12.350 5.188 1.00 46.47 91 ILE A C 1
ATOM 668 O O . ILE A 1 91 ? -9.162 12.331 5.043 1.00 46.47 91 ILE A O 1
ATOM 672 N N . PRO A 1 92 ? -7.118 12.749 4.190 1.00 42.12 92 PRO A N 1
ATOM 673 C CA . PRO A 1 92 ? -7.606 13.006 2.836 1.00 42.12 92 PRO A CA 1
ATOM 674 C C . PRO A 1 92 ? -8.538 11.876 2.387 1.00 42.12 92 PRO A C 1
ATOM 676 O O . PRO A 1 92 ? -8.321 10.725 2.765 1.00 42.12 92 PRO A O 1
ATOM 679 N N . ALA A 1 93 ? -9.587 12.201 1.627 1.00 43.12 93 ALA A N 1
ATOM 680 C CA . ALA A 1 93 ? -10.733 11.337 1.320 1.00 43.12 93 ALA A CA 1
ATOM 681 C C . ALA A 1 93 ? -10.424 10.109 0.424 1.00 43.12 93 ALA A C 1
ATOM 683 O O . ALA A 1 93 ? -11.137 9.820 -0.530 1.00 43.12 93 ALA A O 1
ATOM 684 N N . THR A 1 94 ? -9.370 9.363 0.736 1.00 41.19 94 THR A N 1
ATOM 685 C CA . THR A 1 94 ? -9.077 8.007 0.262 1.00 41.19 94 THR A CA 1
ATOM 686 C C . THR A 1 94 ? -9.289 6.955 1.357 1.00 41.19 94 THR A C 1
ATOM 688 O O . THR A 1 94 ? -9.124 5.770 1.095 1.00 41.19 94 THR A O 1
ATOM 691 N N . SER A 1 95 ? -9.676 7.353 2.576 1.00 43.72 95 SER A N 1
ATOM 692 C CA . SER A 1 95 ? -9.767 6.457 3.741 1.00 43.72 95 SER A CA 1
ATOM 693 C C . SER A 1 95 ? -11.124 6.535 4.447 1.00 43.72 95 SER A C 1
ATOM 695 O O . SER A 1 95 ? -11.214 6.860 5.628 1.00 43.72 95 SER A O 1
ATOM 697 N N . SER A 1 96 ? -12.205 6.220 3.736 1.00 46.16 96 SER A N 1
ATOM 698 C CA . SER A 1 96 ? -13.485 5.882 4.370 1.00 46.16 96 SER A CA 1
ATOM 699 C C . SER A 1 96 ? -13.532 4.379 4.660 1.00 46.16 96 SER A C 1
ATOM 701 O O . SER A 1 96 ? -14.154 3.618 3.929 1.00 46.16 96 SER A O 1
ATOM 703 N N . ALA A 1 97 ? -12.857 3.948 5.726 1.00 44.31 97 ALA A N 1
ATOM 704 C CA . ALA A 1 97 ? -13.136 2.680 6.400 1.00 44.31 97 ALA A CA 1
ATOM 705 C C . ALA A 1 97 ? -12.715 2.792 7.873 1.00 44.31 97 ALA A C 1
ATOM 707 O O . ALA A 1 97 ? -11.534 2.788 8.215 1.00 44.31 97 ALA A O 1
ATOM 708 N N . SER A 1 98 ? -13.713 2.958 8.736 1.00 47.19 98 SER A N 1
ATOM 709 C CA . SER A 1 98 ? -13.573 3.137 10.176 1.00 47.19 98 SER A CA 1
ATOM 710 C C . SER A 1 98 ? -13.042 1.888 10.892 1.00 47.19 98 SER A C 1
ATOM 712 O O . SER A 1 98 ? -13.413 0.761 10.578 1.00 47.19 98 SER A O 1
ATOM 714 N N . SER A 1 99 ? -12.235 2.137 11.927 1.00 53.22 99 SER A N 1
ATOM 715 C CA . SER A 1 99 ? -12.199 1.420 13.214 1.00 53.22 99 SER A CA 1
ATOM 716 C C . SER A 1 99 ? -12.337 -0.110 13.193 1.00 53.22 99 SER A C 1
ATOM 718 O O . SER A 1 99 ? -13.438 -0.635 13.344 1.00 53.22 99 SER A O 1
ATOM 720 N N . SER A 1 100 ? -11.205 -0.821 13.117 1.00 39.25 100 SER A N 1
ATOM 721 C CA . SER A 1 100 ? -10.961 -2.112 13.804 1.00 39.25 100 SER A CA 1
ATOM 722 C C . SER A 1 100 ? -9.632 -2.740 13.368 1.00 39.25 100 SER A C 1
ATOM 724 O O . SER A 1 100 ? -9.637 -3.786 12.743 1.00 39.25 100 SER A O 1
ATOM 726 N N . GLY A 1 101 ? -8.477 -2.118 13.651 1.00 42.72 101 GLY A N 1
ATOM 727 C CA . GLY A 1 101 ? -7.166 -2.782 13.485 1.00 42.72 101 GLY A CA 1
ATOM 728 C C . GLY A 1 101 ? -6.910 -3.450 12.121 1.00 42.72 101 GLY A C 1
ATOM 729 O O . GLY A 1 101 ? -6.056 -4.327 12.013 1.00 42.72 101 GLY A O 1
ATOM 730 N N . ALA A 1 102 ? -7.658 -3.068 11.086 1.00 46.00 102 ALA A N 1
ATOM 731 C CA . ALA A 1 102 ? -7.530 -3.624 9.762 1.00 46.00 102 ALA A CA 1
ATOM 732 C C . ALA A 1 102 ? -6.258 -3.022 9.176 1.00 46.00 102 ALA A C 1
ATOM 734 O O . ALA A 1 102 ? -6.158 -1.804 9.013 1.00 46.00 102 ALA A O 1
ATOM 735 N N . ARG A 1 103 ? -5.274 -3.873 8.854 1.00 46.12 103 ARG A N 1
ATOM 736 C CA . ARG A 1 103 ? -4.292 -3.511 7.827 1.00 46.12 103 ARG A CA 1
ATOM 737 C C . ARG A 1 103 ? -5.082 -2.947 6.659 1.00 46.12 103 ARG A C 1
ATOM 739 O O . ARG A 1 103 ? -6.072 -3.568 6.274 1.00 46.12 103 ARG A O 1
ATOM 746 N N . SER A 1 104 ? -4.642 -1.796 6.151 1.00 45.41 104 SER A N 1
ATOM 747 C CA . SER A 1 104 ? -5.123 -1.201 4.906 1.00 45.41 104 SER A CA 1
ATOM 748 C C . SER A 1 104 ? -5.501 -2.320 3.939 1.00 45.41 104 SER A C 1
ATOM 750 O O . SER A 1 104 ? -4.632 -3.074 3.494 1.00 45.41 104 SER A O 1
ATOM 752 N N . LEU A 1 105 ? -6.803 -2.513 3.712 1.00 48.84 105 LEU A N 1
ATOM 753 C CA . LEU A 1 105 ? -7.258 -3.432 2.687 1.00 48.84 105 LEU A CA 1
ATOM 754 C C . LEU A 1 105 ? -6.908 -2.740 1.375 1.00 48.84 105 LEU A C 1
ATOM 756 O O . LEU A 1 105 ? -7.680 -1.930 0.866 1.00 48.84 105 LEU A O 1
ATOM 760 N N . GLN A 1 106 ? -5.708 -3.019 0.860 1.00 56.94 106 GLN A N 1
ATOM 761 C CA . GLN A 1 106 ? -5.409 -2.784 -0.543 1.00 56.94 106 GLN A CA 1
ATOM 762 C C . GLN A 1 106 ? -6.571 -3.375 -1.335 1.00 56.94 106 GLN A C 1
ATOM 764 O O . GLN A 1 106 ? -6.931 -4.536 -1.134 1.00 56.94 106 GLN A O 1
ATOM 769 N N . SER A 1 107 ? -7.194 -2.544 -2.173 1.00 68.19 107 SER A N 1
ATOM 770 C CA . SER A 1 107 ? -8.242 -2.983 -3.086 1.00 68.19 107 SER A CA 1
ATOM 771 C C . SER A 1 107 ? -7.734 -4.217 -3.828 1.00 68.19 107 SER A C 1
ATOM 773 O O . SER A 1 107 ? -6.736 -4.148 -4.550 1.00 68.19 107 SER A O 1
ATOM 775 N N . ILE A 1 108 ? -8.354 -5.368 -3.566 1.00 80.25 108 ILE A N 1
ATOM 776 C CA . ILE A 1 108 ? -7.917 -6.637 -4.134 1.00 80.25 108 ILE A CA 1
ATOM 777 C C . ILE A 1 108 ? -8.381 -6.671 -5.581 1.00 80.25 108 ILE A C 1
ATOM 779 O O . ILE A 1 108 ? -9.560 -6.865 -5.873 1.00 80.25 108 ILE A O 1
ATOM 783 N N . VAL A 1 109 ? -7.436 -6.473 -6.493 1.00 88.31 109 VAL A N 1
ATOM 784 C CA . VAL A 1 109 ? -7.698 -6.530 -7.928 1.00 88.31 109 VAL A CA 1
ATOM 785 C C . VAL A 1 109 ? -7.733 -7.992 -8.349 1.00 88.31 109 VAL A C 1
ATOM 787 O O . VAL A 1 109 ? -6.797 -8.741 -8.088 1.00 88.31 109 VAL A O 1
ATOM 790 N N . THR A 1 110 ? -8.821 -8.422 -8.979 1.00 91.12 110 THR A N 1
ATOM 791 C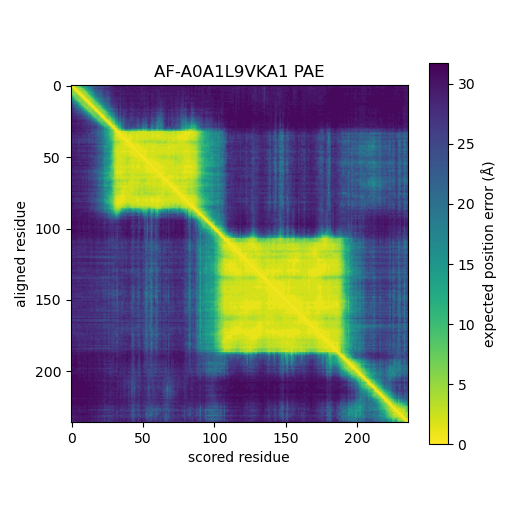 CA . THR A 1 110 ? -9.050 -9.829 -9.356 1.00 91.12 110 THR A CA 1
ATOM 792 C C . THR A 1 110 ? -8.716 -10.130 -10.814 1.00 91.12 110 THR A C 1
ATOM 794 O O . THR A 1 110 ? -8.742 -11.287 -11.227 1.00 91.12 110 THR A O 1
ATOM 797 N N . THR A 1 111 ? -8.362 -9.107 -11.588 1.00 94.00 111 THR A N 1
ATOM 798 C CA . THR A 1 111 ? -8.084 -9.207 -13.020 1.00 94.00 111 THR A CA 1
ATOM 799 C C . THR A 1 111 ? -6.625 -8.911 -13.323 1.00 94.00 111 THR A C 1
ATOM 801 O O . THR A 1 111 ? -6.049 -7.967 -12.787 1.00 94.00 111 THR A O 1
ATOM 804 N N . THR A 1 112 ? -6.039 -9.685 -14.231 1.00 96.06 112 THR A N 1
ATOM 805 C CA . THR A 1 112 ? -4.726 -9.385 -14.809 1.00 96.06 112 THR A CA 1
ATOM 806 C C . THR A 1 112 ? -4.809 -8.177 -15.737 1.00 96.06 112 THR A C 1
ATOM 808 O O . THR A 1 112 ? -5.740 -8.081 -16.540 1.00 96.06 112 THR A O 1
ATOM 811 N N . ALA A 1 113 ? -3.820 -7.290 -15.673 1.00 95.62 113 ALA A N 1
ATOM 812 C CA . ALA A 1 113 ? -3.621 -6.251 -16.672 1.00 95.62 113 ALA A CA 1
ATOM 813 C C . ALA A 1 113 ? -3.096 -6.849 -17.991 1.00 95.62 113 ALA A C 1
ATOM 815 O O . ALA A 1 113 ? -2.432 -7.890 -17.976 1.00 95.62 113 ALA A O 1
ATOM 816 N N . PRO A 1 114 ? -3.347 -6.192 -19.138 1.00 97.00 114 PRO A N 1
ATOM 817 C CA . PRO A 1 114 ? -2.670 -6.519 -20.387 1.00 97.00 114 PRO A CA 1
ATOM 818 C C . PRO A 1 114 ? -1.151 -6.438 -20.215 1.00 97.00 114 PRO A C 1
ATOM 820 O O . PRO A 1 114 ? -0.646 -5.477 -19.635 1.00 97.00 114 PRO A O 1
ATOM 823 N N . VAL A 1 115 ? -0.427 -7.435 -20.726 1.00 97.00 115 VAL A N 1
ATOM 824 C CA . VAL A 1 115 ? 1.038 -7.473 -20.638 1.00 97.00 115 VAL A CA 1
ATOM 825 C C . VAL A 1 115 ? 1.629 -6.419 -21.588 1.00 97.00 115 VAL A C 1
ATOM 827 O O . VAL A 1 115 ? 1.389 -6.505 -22.795 1.00 97.00 115 VAL A O 1
ATOM 830 N N . PRO A 1 116 ? 2.375 -5.420 -21.082 1.00 96.69 116 PRO A N 1
ATOM 831 C CA . PRO A 1 116 ? 3.005 -4.397 -21.912 1.00 96.69 116 PRO A CA 1
ATOM 832 C C . PRO A 1 116 ? 4.286 -4.921 -22.580 1.00 96.69 116 PRO A C 1
ATOM 834 O O . PRO A 1 116 ? 4.750 -6.027 -22.307 1.00 96.69 116 PRO A O 1
ATOM 837 N N . SER A 1 117 ? 4.885 -4.102 -23.447 1.00 95.25 117 SER A N 1
ATOM 838 C CA . SER A 1 117 ? 6.173 -4.395 -24.078 1.00 95.25 117 SER A CA 1
ATOM 839 C C . SER A 1 117 ? 7.117 -3.192 -23.963 1.00 95.25 117 SER A C 1
ATOM 841 O O . SER A 1 117 ? 6.688 -2.082 -24.284 1.00 9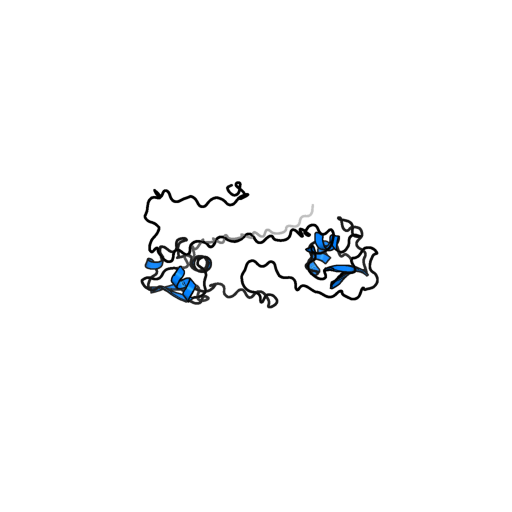5.25 117 SER A O 1
ATOM 843 N N . PRO A 1 118 ? 8.395 -3.387 -23.587 1.00 96.88 118 PRO A N 1
ATOM 844 C CA . PRO A 1 118 ? 9.020 -4.663 -23.217 1.00 96.88 118 PRO A CA 1
ATOM 845 C C . PRO A 1 118 ? 8.828 -5.019 -21.728 1.00 96.88 118 PRO A C 1
ATOM 847 O O . PRO A 1 118 ? 8.800 -4.139 -20.871 1.00 96.88 118 PRO A O 1
ATOM 850 N N . ILE A 1 119 ? 8.772 -6.316 -21.415 1.00 96.81 119 ILE A N 1
ATOM 851 C CA . ILE A 1 119 ? 8.977 -6.865 -20.059 1.00 96.81 119 ILE A CA 1
ATOM 852 C C . ILE A 1 119 ? 10.229 -7.749 -20.058 1.00 96.81 119 ILE A C 1
ATOM 854 O O . ILE A 1 119 ? 10.619 -8.266 -21.110 1.00 96.81 119 ILE A O 1
ATOM 858 N N . VAL A 1 120 ? 10.858 -7.953 -18.898 1.00 94.62 120 VAL A N 1
ATOM 859 C CA . VAL A 1 120 ? 11.971 -8.907 -18.781 1.00 94.62 120 VAL A CA 1
ATOM 860 C C . VAL A 1 120 ? 11.419 -10.328 -18.644 1.00 94.62 120 VAL A C 1
ATOM 862 O O . VAL A 1 120 ? 10.413 -10.569 -17.980 1.00 94.62 120 VAL A O 1
ATOM 865 N N . SER A 1 121 ? 12.087 -11.307 -19.258 1.00 94.44 121 SER A N 1
ATOM 866 C CA . SER A 1 121 ? 11.754 -12.716 -19.032 1.00 94.44 121 SER A CA 1
ATOM 867 C C . SER A 1 121 ? 11.918 -13.063 -17.550 1.00 94.44 121 SER A C 1
ATOM 869 O O . SER A 1 121 ? 13.017 -12.951 -17.010 1.00 94.44 121 SER A O 1
ATOM 871 N N . GLY A 1 122 ? 10.838 -13.516 -16.917 1.00 92.69 122 GLY A N 1
ATOM 872 C CA . GLY A 1 122 ? 10.781 -13.797 -15.479 1.00 92.69 122 GLY A CA 1
ATOM 873 C C . GLY A 1 122 ? 9.772 -12.923 -14.735 1.00 92.69 122 GLY A C 1
ATOM 874 O O . GLY A 1 122 ? 9.207 -13.395 -13.749 1.00 92.69 122 GLY A O 1
ATOM 875 N N . THR A 1 123 ? 9.458 -11.732 -15.260 1.00 96.62 123 THR A N 1
ATOM 876 C CA . THR A 1 123 ? 8.441 -10.843 -14.688 1.00 96.62 123 THR A CA 1
ATOM 877 C C . THR A 1 123 ? 7.095 -11.569 -14.600 1.00 96.62 123 THR A C 1
ATOM 879 O O . THR A 1 123 ? 6.629 -12.167 -15.576 1.00 96.62 123 THR A O 1
ATOM 882 N N . ASN A 1 124 ? 6.440 -11.520 -13.437 1.00 95.75 124 ASN A N 1
ATOM 883 C CA . ASN A 1 124 ? 5.180 -12.227 -13.225 1.00 95.75 124 ASN A CA 1
ATOM 884 C C . ASN A 1 124 ? 4.066 -11.669 -14.134 1.00 95.75 124 ASN A C 1
ATOM 886 O O . ASN A 1 124 ? 3.819 -10.463 -14.177 1.00 95.75 124 ASN A O 1
ATOM 890 N N . THR A 1 125 ? 3.375 -12.551 -14.861 1.00 95.88 125 THR A N 1
ATOM 891 C CA . THR A 1 125 ? 2.270 -12.183 -15.764 1.00 95.88 125 THR A CA 1
ATOM 892 C C . THR A 1 125 ? 0.895 -12.245 -15.114 1.00 95.88 125 THR A C 1
ATOM 894 O O . THR A 1 125 ? -0.059 -11.646 -15.609 1.00 95.88 125 THR A O 1
ATOM 897 N N . LYS A 1 126 ? 0.784 -12.889 -13.949 1.00 95.62 126 LYS A N 1
ATOM 898 C CA . LYS A 1 126 ? -0.370 -12.754 -13.061 1.00 95.62 126 LYS A CA 1
ATOM 899 C C . LYS A 1 126 ? -0.227 -11.430 -12.300 1.00 95.62 126 LYS A C 1
ATOM 901 O O . LYS A 1 126 ? -0.025 -11.409 -11.089 1.00 95.62 126 LYS A O 1
ATOM 906 N N . CYS A 1 127 ? -0.294 -10.326 -13.032 1.00 96.62 127 CYS A N 1
ATOM 907 C CA . CYS A 1 127 ? -0.047 -8.984 -12.532 1.00 96.62 127 CYS A CA 1
ATOM 908 C C . CYS A 1 127 ? -1.255 -8.083 -12.779 1.00 96.62 127 CYS A C 1
ATOM 910 O O . CYS A 1 127 ? -1.792 -8.059 -13.884 1.00 96.62 127 CYS A O 1
ATOM 912 N N . ALA A 1 128 ? -1.689 -7.34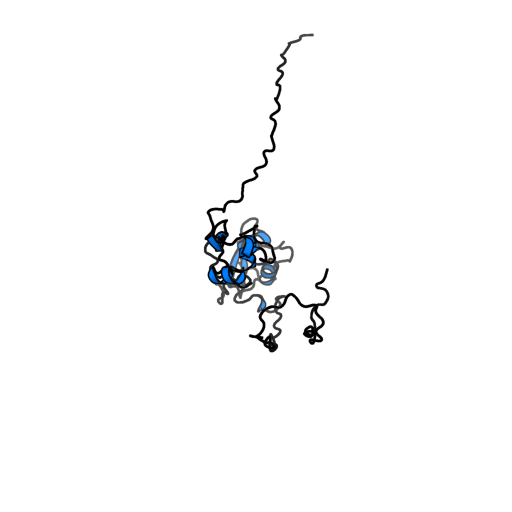9 -11.762 1.00 96.38 128 ALA A N 1
ATOM 913 C CA . ALA A 1 128 ? -2.777 -6.381 -11.852 1.00 96.38 128 ALA A CA 1
ATOM 914 C C . ALA A 1 128 ? -2.305 -5.017 -12.377 1.00 96.38 128 ALA A C 1
ATOM 916 O O . ALA A 1 128 ? -3.110 -4.274 -12.931 1.00 96.38 128 ALA A O 1
ATOM 917 N N . GLN A 1 129 ? -1.018 -4.689 -12.223 1.00 96.81 129 GLN A N 1
ATOM 918 C CA . GLN A 1 129 ? -0.453 -3.429 -12.701 1.00 96.81 129 GLN A CA 1
ATOM 919 C C . GLN A 1 129 ? 1.044 -3.548 -12.984 1.00 96.81 129 GLN A C 1
ATOM 921 O O . GLN A 1 129 ? 1.814 -4.024 -12.150 1.00 96.81 129 GLN A O 1
ATOM 926 N N . TYR A 1 130 ? 1.450 -3.026 -14.139 1.00 98.19 130 TYR A N 1
ATOM 927 C CA . TYR A 1 130 ? 2.847 -2.860 -14.519 1.00 98.19 130 TYR A CA 1
ATOM 928 C C . TYR A 1 130 ? 3.296 -1.409 -14.361 1.00 98.19 130 TYR A C 1
ATOM 930 O O . TYR A 1 130 ? 2.506 -0.483 -14.552 1.00 98.19 130 TYR A O 1
ATOM 938 N N . TYR A 1 131 ? 4.579 -1.217 -14.076 1.00 97.94 131 TYR A N 1
ATOM 939 C CA . TYR A 1 131 ? 5.216 0.092 -13.985 1.00 97.94 131 TYR A CA 1
ATOM 940 C C . TYR A 1 131 ? 6.441 0.140 -14.899 1.00 97.94 131 TYR A C 1
ATOM 942 O O . TYR A 1 131 ? 7.281 -0.760 -14.846 1.00 97.94 131 TYR A O 1
ATOM 950 N N . GLN A 1 132 ? 6.532 1.174 -15.740 1.00 98.12 132 GLN A N 1
ATOM 951 C CA . GLN A 1 132 ? 7.688 1.405 -16.606 1.00 98.12 132 GLN A CA 1
ATOM 952 C C . GLN A 1 132 ? 8.763 2.183 -15.856 1.00 98.12 132 GLN A C 1
ATOM 954 O O . GLN A 1 132 ? 8.487 3.256 -15.322 1.00 98.12 132 GLN A O 1
ATOM 959 N N . ILE A 1 133 ? 9.990 1.674 -15.862 1.00 97.81 133 ILE A N 1
ATOM 960 C CA . ILE A 1 133 ? 11.111 2.317 -15.177 1.00 97.81 133 ILE A CA 1
ATOM 961 C C . ILE A 1 133 ? 11.560 3.568 -15.932 1.00 97.81 133 ILE A C 1
ATOM 963 O O . ILE A 1 133 ? 11.968 3.500 -17.094 1.00 97.81 133 ILE A O 1
ATOM 967 N N . GLY A 1 134 ? 11.522 4.707 -15.248 1.00 94.69 134 GLY A N 1
ATOM 968 C CA . GLY A 1 134 ? 12.020 5.987 -15.730 1.00 94.69 134 GLY A CA 1
ATOM 969 C C . GLY A 1 134 ? 13.542 6.131 -15.628 1.00 94.69 134 GLY A C 1
ATOM 970 O O . GLY A 1 134 ? 14.287 5.210 -15.295 1.00 94.69 134 GLY A O 1
ATOM 971 N N . SER A 1 135 ? 14.040 7.334 -15.918 1.00 94.69 135 SER A N 1
ATOM 972 C CA . SER A 1 135 ? 15.477 7.617 -15.805 1.00 94.69 135 SER A CA 1
ATOM 973 C C . SER A 1 135 ? 15.896 7.759 -14.341 1.00 94.69 135 SER A C 1
ATOM 975 O O . SER A 1 135 ? 15.280 8.523 -13.605 1.00 94.69 135 SER A O 1
ATOM 977 N N . ASN A 1 136 ? 16.990 7.092 -13.960 1.00 91.56 136 ASN A N 1
ATOM 978 C CA . ASN A 1 136 ? 17.589 7.138 -12.618 1.00 91.56 136 ASN A CA 1
ATOM 979 C C . ASN A 1 136 ? 16.676 6.645 -11.482 1.00 91.56 136 ASN A C 1
ATOM 981 O O . ASN A 1 136 ? 16.847 7.055 -10.335 1.00 91.56 136 ASN A O 1
ATOM 985 N N . GLU A 1 137 ? 15.711 5.776 -11.780 1.00 95.56 137 GLU A N 1
ATOM 986 C CA . GLU A 1 137 ? 14.907 5.139 -10.741 1.00 95.56 137 GLU A CA 1
ATOM 987 C C . GLU A 1 137 ? 15.619 3.924 -10.148 1.00 95.56 137 GLU A C 1
ATOM 989 O O . GLU A 1 137 ? 16.336 3.188 -10.827 1.00 95.56 137 GLU A O 1
ATOM 994 N N . THR A 1 138 ? 15.394 3.713 -8.857 1.00 96.00 138 THR A N 1
ATOM 995 C CA . THR A 1 138 ? 15.798 2.510 -8.130 1.00 96.00 138 THR A CA 1
ATOM 996 C C . THR A 1 138 ? 14.556 1.736 -7.719 1.00 96.00 138 THR A C 1
ATOM 998 O O . THR A 1 138 ? 13.456 2.293 -7.656 1.00 96.00 138 THR A O 1
ATOM 1001 N N . CYS A 1 139 ? 14.719 0.463 -7.363 1.00 95.69 139 CYS A N 1
ATOM 1002 C CA . CYS A 1 139 ? 13.598 -0.307 -6.840 1.00 95.69 139 CYS A CA 1
ATOM 1003 C C . CYS A 1 139 ? 12.922 0.364 -5.641 1.00 95.69 139 CYS A C 1
ATOM 1005 O O . CYS A 1 139 ? 11.709 0.279 -5.556 1.00 95.69 139 CYS A O 1
ATOM 1007 N N . ASP A 1 140 ? 13.671 1.041 -4.763 1.00 95.31 140 ASP A N 1
ATOM 1008 C CA . ASP A 1 140 ? 13.094 1.699 -3.584 1.00 95.31 140 ASP A CA 1
ATOM 1009 C C . ASP A 1 140 ? 12.160 2.844 -4.008 1.00 95.31 140 ASP A C 1
ATOM 1011 O O . ASP A 1 140 ? 11.006 2.913 -3.589 1.00 95.31 140 ASP A O 1
ATOM 1015 N N . THR A 1 141 ? 12.596 3.672 -4.965 1.00 96.31 141 THR A N 1
ATOM 1016 C CA . THR A 1 141 ? 11.743 4.743 -5.506 1.00 96.31 141 THR A CA 1
ATOM 1017 C C . THR A 1 141 ? 10.501 4.209 -6.224 1.00 96.31 141 THR A C 1
ATOM 1019 O O . THR A 1 141 ? 9.437 4.822 -6.152 1.00 96.31 141 THR A O 1
ATOM 1022 N N . VAL A 1 142 ? 10.606 3.059 -6.897 1.00 96.44 142 VAL A N 1
ATOM 1023 C CA . VAL A 1 142 ? 9.483 2.412 -7.596 1.00 96.44 142 VAL A CA 1
ATOM 1024 C C . VAL A 1 142 ? 8.507 1.796 -6.598 1.00 96.44 142 VAL A C 1
ATOM 1026 O O . VAL A 1 142 ? 7.294 1.943 -6.762 1.00 96.44 142 VAL A O 1
ATOM 1029 N N . THR A 1 143 ? 9.019 1.136 -5.555 1.00 95.00 143 THR A N 1
ATOM 1030 C CA . THR A 1 143 ? 8.209 0.520 -4.499 1.00 95.00 143 THR A CA 1
ATOM 1031 C C . THR A 1 143 ? 7.441 1.565 -3.709 1.00 95.00 143 THR A C 1
ATOM 1033 O O . THR A 1 143 ? 6.251 1.376 -3.461 1.00 95.00 143 THR A O 1
ATOM 1036 N N . ASP A 1 144 ? 8.075 2.703 -3.420 1.00 92.94 144 ASP A N 1
ATOM 1037 C CA . ASP A 1 144 ? 7.438 3.825 -2.733 1.00 92.94 144 ASP A CA 1
ATOM 1038 C C . ASP A 1 144 ? 6.319 4.430 -3.585 1.00 92.94 144 ASP A C 1
ATOM 1040 O O . ASP A 1 144 ? 5.197 4.612 -3.111 1.00 92.94 144 ASP A O 1
ATOM 1044 N N . LYS A 1 145 ? 6.588 4.680 -4.874 1.00 93.69 145 LYS A N 1
ATOM 1045 C CA . LYS A 1 145 ? 5.584 5.204 -5.816 1.00 93.69 145 LYS A CA 1
ATOM 1046 C C . LYS A 1 145 ? 4.413 4.251 -6.032 1.00 93.69 145 LYS A C 1
ATOM 1048 O O . LYS A 1 145 ? 3.292 4.707 -6.241 1.00 93.69 145 LYS A O 1
ATOM 1053 N N . SER A 1 146 ? 4.675 2.947 -6.006 1.00 92.81 146 SER A N 1
ATOM 1054 C CA . SER A 1 146 ? 3.670 1.917 -6.287 1.00 92.81 146 SER A CA 1
ATOM 1055 C C . SER A 1 146 ? 2.974 1.391 -5.028 1.00 92.81 146 SER A C 1
ATOM 1057 O O . SER A 1 146 ? 2.025 0.619 -5.136 1.00 92.81 146 SER A O 1
ATOM 1059 N N . GLY A 1 147 ? 3.426 1.783 -3.832 1.00 92.31 147 GLY A N 1
ATOM 1060 C CA . GLY A 1 147 ? 2.857 1.323 -2.565 1.00 92.31 147 GLY A CA 1
ATOM 1061 C C . GLY A 1 147 ? 3.000 -0.187 -2.333 1.00 92.31 147 GLY A C 1
ATOM 1062 O O . GLY A 1 147 ? 2.116 -0.802 -1.735 1.00 92.31 147 GLY A O 1
ATOM 1063 N N . ILE A 1 148 ? 4.086 -0.794 -2.819 1.00 93.06 148 ILE A N 1
ATOM 1064 C CA . ILE A 1 148 ? 4.399 -2.225 -2.665 1.00 93.06 148 ILE A CA 1
ATOM 1065 C C . ILE A 1 148 ? 5.666 -2.389 -1.824 1.00 93.06 148 ILE A C 1
ATOM 1067 O O . ILE A 1 148 ? 6.571 -1.569 -1.904 1.00 93.06 148 ILE A O 1
ATOM 1071 N N . SER A 1 149 ? 5.765 -3.444 -1.011 1.00 93.75 149 SER A N 1
ATOM 1072 C CA . SER A 1 149 ? 7.001 -3.698 -0.266 1.00 93.75 149 SER A CA 1
ATOM 1073 C C . SER A 1 149 ? 8.135 -4.127 -1.202 1.00 93.75 149 SER A C 1
ATOM 1075 O O . SER A 1 149 ? 7.919 -4.778 -2.226 1.00 93.75 149 SER A O 1
ATOM 1077 N N . ARG A 1 150 ? 9.381 -3.831 -0.824 1.00 93.75 150 ARG A N 1
ATOM 1078 C CA . ARG A 1 150 ? 10.564 -4.253 -1.586 1.00 93.75 150 ARG A CA 1
ATOM 1079 C C . ARG A 1 150 ? 10.625 -5.768 -1.795 1.00 93.75 150 ARG A C 1
ATOM 1081 O O . ARG A 1 150 ? 11.003 -6.224 -2.872 1.00 93.75 150 ARG A O 1
ATOM 1088 N N . SER A 1 151 ? 10.245 -6.542 -0.779 1.00 94.25 151 SER A N 1
ATOM 1089 C CA . SER A 1 151 ? 10.183 -8.004 -0.849 1.00 94.25 151 SER A CA 1
ATOM 1090 C C . SER A 1 151 ? 9.115 -8.495 -1.819 1.00 94.25 151 SER A C 1
ATOM 1092 O O . SER A 1 151 ? 9.385 -9.409 -2.592 1.00 94.25 151 SER A O 1
ATOM 1094 N N . ASP A 1 152 ? 7.935 -7.876 -1.817 1.00 95.25 152 ASP A N 1
ATOM 1095 C CA . ASP A 1 152 ? 6.844 -8.248 -2.721 1.00 95.25 152 ASP A CA 1
ATOM 1096 C C . ASP A 1 152 ? 7.171 -7.867 -4.167 1.00 95.25 152 ASP A C 1
ATOM 1098 O O . ASP A 1 152 ? 6.904 -8.640 -5.084 1.00 95.25 152 ASP A O 1
ATOM 1102 N N . PHE A 1 153 ? 7.827 -6.723 -4.377 1.00 96.88 153 PHE A N 1
ATOM 1103 C CA . PHE A 1 153 ? 8.302 -6.318 -5.697 1.00 96.88 153 PHE A CA 1
ATOM 1104 C C . PHE A 1 153 ? 9.345 -7.292 -6.254 1.00 96.88 153 PHE A C 1
ATOM 1106 O O . PHE A 1 153 ? 9.228 -7.721 -7.398 1.00 96.88 153 PHE A O 1
ATOM 1113 N N . LEU A 1 154 ? 10.330 -7.704 -5.450 1.00 96.62 154 LEU A N 1
ATOM 1114 C CA . LEU A 1 154 ? 11.304 -8.724 -5.863 1.00 96.62 154 LEU A CA 1
ATOM 1115 C C . LEU A 1 154 ? 10.651 -10.095 -6.088 1.00 96.62 154 LEU A C 1
ATOM 1117 O O . LEU A 1 154 ? 11.063 -10.834 -6.974 1.00 96.62 154 LEU A O 1
ATOM 1121 N N . PHE A 1 155 ? 9.620 -10.436 -5.316 1.00 95.94 155 PHE A N 1
ATOM 1122 C CA . PHE A 1 155 ? 8.877 -11.679 -5.500 1.00 95.94 155 PHE A CA 1
ATOM 1123 C C . PHE A 1 155 ? 8.084 -11.699 -6.816 1.00 95.94 155 PHE A C 1
ATOM 1125 O O . PHE A 1 155 ? 8.066 -12.712 -7.515 1.00 95.94 155 PHE A O 1
ATOM 1132 N N . LEU A 1 156 ? 7.439 -10.584 -7.172 1.00 96.94 156 LEU A N 1
ATOM 1133 C CA . LEU A 1 156 ? 6.713 -10.444 -8.438 1.00 96.94 156 LEU A CA 1
ATOM 1134 C C . LEU A 1 156 ? 7.645 -10.318 -9.654 1.00 96.94 156 LEU A C 1
ATOM 1136 O O . LEU A 1 156 ? 7.193 -10.495 -10.783 1.00 96.94 156 LEU A O 1
ATOM 1140 N N . ASN A 1 157 ? 8.926 -10.032 -9.435 1.00 97.56 157 ASN A N 1
ATOM 1141 C CA . ASN A 1 157 ? 9.933 -9.847 -10.479 1.00 97.56 157 ASN A CA 1
ATOM 1142 C C . ASN A 1 157 ? 11.205 -10.635 -10.110 1.00 97.56 157 ASN A C 1
ATOM 1144 O O . ASN A 1 157 ? 12.228 -10.032 -9.772 1.00 97.56 157 ASN A O 1
ATOM 1148 N N . PRO A 1 158 ? 11.148 -11.982 -10.109 1.00 96.44 158 PRO A N 1
ATOM 1149 C CA . PRO A 1 158 ? 12.224 -12.854 -9.625 1.00 96.44 158 PRO A CA 1
ATOM 1150 C C . PRO A 1 158 ? 13.522 -12.759 -10.439 1.00 96.44 158 PRO A C 1
ATOM 1152 O O . PRO A 1 158 ? 14.574 -13.215 -9.991 1.00 96.44 158 PRO A O 1
ATOM 1155 N N . GLU A 1 159 ? 13.469 -12.178 -11.634 1.00 96.06 159 GLU A N 1
ATOM 1156 C CA . GLU A 1 159 ? 14.637 -11.834 -12.437 1.00 96.06 159 GLU A CA 1
ATOM 1157 C C . GLU A 1 159 ? 15.457 -10.684 -11.838 1.00 96.06 159 GLU A C 1
ATOM 1159 O O . GLU A 1 159 ? 16.636 -10.528 -12.169 1.00 96.06 159 GLU A O 1
ATOM 1164 N N . LEU A 1 160 ? 14.860 -9.863 -10.970 1.00 97.31 160 LEU A N 1
ATOM 1165 C CA . LEU A 1 160 ? 15.575 -8.809 -10.268 1.00 97.31 160 LEU A CA 1
ATOM 1166 C C . LEU A 1 160 ? 16.461 -9.406 -9.182 1.00 97.31 160 LEU A C 1
ATOM 1168 O O . LEU A 1 160 ? 16.057 -10.219 -8.350 1.00 97.31 160 LEU A O 1
ATOM 1172 N N . LYS A 1 161 ? 17.700 -8.930 -9.147 1.00 95.25 161 LYS A N 1
ATOM 1173 C CA . LYS A 1 161 ? 18.619 -9.235 -8.060 1.00 95.25 161 LYS A CA 1
ATOM 1174 C C . LYS A 1 161 ? 18.122 -8.590 -6.774 1.00 95.25 161 LYS A C 1
ATOM 1176 O O . LYS A 1 161 ? 17.513 -7.520 -6.778 1.00 95.25 161 LYS A O 1
ATOM 1181 N N . LYS A 1 162 ? 18.491 -9.193 -5.645 1.00 93.56 162 LYS A N 1
ATOM 1182 C CA . LYS A 1 162 ? 18.191 -8.654 -4.312 1.00 93.56 162 LYS A CA 1
ATOM 1183 C C . LYS A 1 162 ? 18.713 -7.222 -4.126 1.00 93.56 162 LYS A C 1
ATOM 1185 O O . LYS A 1 162 ? 18.038 -6.403 -3.512 1.00 93.56 162 LYS A O 1
ATOM 1190 N N . ASP A 1 163 ? 19.875 -6.916 -4.700 1.00 92.62 163 ASP A N 1
ATOM 1191 C CA . ASP A 1 163 ? 20.475 -5.576 -4.703 1.00 92.62 163 ASP A CA 1
ATOM 1192 C C . ASP A 1 163 ? 19.881 -4.624 -5.764 1.00 92.62 163 ASP A C 1
ATOM 1194 O O . ASP A 1 163 ? 20.220 -3.447 -5.781 1.00 92.62 163 ASP A O 1
ATOM 1198 N N . CYS A 1 164 ? 18.965 -5.098 -6.620 1.00 93.00 164 CYS A N 1
ATOM 1199 C CA . CYS A 1 164 ? 18.337 -4.349 -7.715 1.00 93.00 164 CYS A CA 1
ATOM 1200 C C . CYS A 1 164 ? 19.317 -3.701 -8.709 1.00 93.00 164 CYS A C 1
ATOM 1202 O O . CYS A 1 164 ? 18.980 -2.756 -9.418 1.00 93.00 164 CYS A O 1
ATOM 1204 N N . THR A 1 165 ? 20.534 -4.233 -8.828 1.00 95.25 165 THR A N 1
ATOM 1205 C CA . THR A 1 165 ? 21.541 -3.683 -9.754 1.00 95.25 165 THR A CA 1
ATOM 1206 C C . THR A 1 165 ? 21.214 -3.911 -11.232 1.00 95.25 165 THR A C 1
ATOM 1208 O O . THR A 1 165 ? 21.854 -3.322 -12.098 1.00 95.25 165 THR A O 1
ATOM 1211 N N . ASN A 1 166 ? 20.236 -4.766 -11.541 1.00 96.00 166 ASN A N 1
ATOM 1212 C CA . ASN A 1 166 ? 19.828 -5.121 -12.901 1.00 96.00 166 ASN A CA 1
ATOM 1213 C C . ASN A 1 166 ? 18.456 -4.560 -13.314 1.00 96.00 166 ASN A C 1
ATOM 1215 O O . ASN A 1 166 ? 17.854 -5.084 -14.252 1.00 96.00 166 ASN A O 1
ATOM 1219 N N . LEU A 1 167 ? 17.962 -3.525 -12.629 1.00 96.44 167 LEU A N 1
ATOM 1220 C CA . LEU A 1 167 ? 16.756 -2.804 -13.037 1.00 96.44 167 LEU A CA 1
ATOM 1221 C C . LEU A 1 167 ? 17.002 -2.068 -14.363 1.00 96.44 167 LEU A C 1
ATOM 1223 O O . LEU A 1 167 ? 17.975 -1.325 -14.492 1.00 96.44 167 LEU A O 1
ATOM 1227 N N . GLN A 1 168 ? 16.136 -2.284 -15.352 1.00 96.44 168 GLN A N 1
ATOM 1228 C CA . GLN A 1 168 ? 16.316 -1.753 -16.705 1.00 96.44 168 GLN A CA 1
ATOM 1229 C C . GLN A 1 168 ? 15.375 -0.578 -16.963 1.00 96.44 168 GLN A C 1
ATOM 1231 O O . GLN A 1 168 ? 14.167 -0.689 -16.773 1.00 96.44 168 GLN A O 1
ATOM 1236 N N . LYS A 1 169 ? 15.936 0.539 -17.433 1.00 97.25 169 LYS A N 1
ATOM 1237 C CA . LYS A 1 169 ? 15.180 1.709 -17.894 1.00 97.25 169 LYS A CA 1
ATOM 1238 C C . LYS A 1 169 ? 14.306 1.354 -19.107 1.00 97.25 169 LYS A C 1
ATOM 1240 O O . LYS A 1 169 ? 14.712 0.545 -19.936 1.00 97.25 169 LYS A O 1
ATOM 1245 N N . ASP A 1 170 ? 13.147 2.005 -19.212 1.00 97.00 170 ASP A N 1
ATOM 1246 C CA . ASP A 1 170 ? 12.155 1.872 -20.291 1.00 97.00 170 ASP A CA 1
ATOM 1247 C C . ASP A 1 170 ? 11.524 0.467 -20.398 1.00 97.00 170 ASP A C 1
ATOM 1249 O O . ASP A 1 170 ? 10.807 0.177 -21.358 1.00 97.00 170 ASP A O 1
ATOM 1253 N N . VAL A 1 171 ? 11.724 -0.381 -19.382 1.00 97.81 171 VAL A N 1
ATOM 1254 C CA . VAL A 1 171 ? 11.154 -1.730 -19.255 1.00 97.81 171 VAL A CA 1
ATOM 1255 C C . VAL A 1 171 ? 10.065 -1.748 -18.184 1.00 97.81 171 VAL A C 1
ATOM 1257 O O . VAL A 1 171 ? 10.118 -0.986 -17.217 1.00 97.81 171 VAL A O 1
ATOM 1260 N N . TYR A 1 1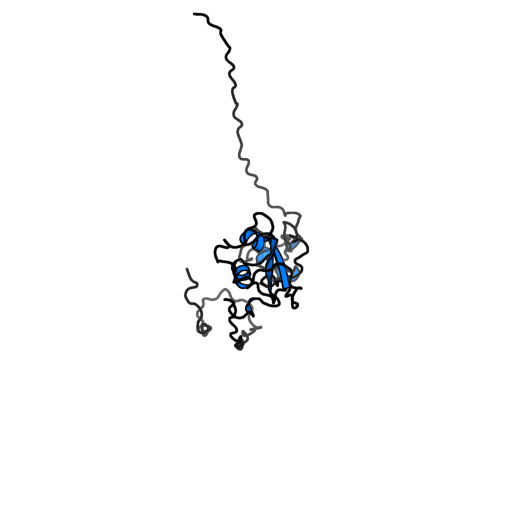72 ? 9.060 -2.603 -18.364 1.00 98.38 172 TYR A N 1
ATOM 1261 C CA . TYR A 1 172 ? 7.938 -2.750 -17.443 1.00 98.38 172 TYR A CA 1
ATOM 1262 C C . TYR A 1 172 ? 8.158 -3.893 -16.444 1.00 98.38 172 TYR A C 1
ATOM 1264 O O . TYR A 1 172 ? 8.539 -4.996 -16.832 1.00 98.38 172 TYR A O 1
ATOM 1272 N N . TYR A 1 173 ? 7.832 -3.641 -15.175 1.00 98.44 173 TYR A N 1
ATOM 1273 C CA . TYR A 1 173 ? 7.875 -4.620 -14.082 1.00 98.44 173 TYR A CA 1
ATOM 1274 C C . TYR A 1 173 ? 6.526 -4.704 -13.376 1.00 98.44 173 TYR A C 1
ATOM 1276 O O . TYR A 1 173 ? 5.771 -3.729 -13.341 1.00 98.44 173 TYR A O 1
ATOM 1284 N N . CYS A 1 174 ? 6.212 -5.864 -12.808 1.00 98.25 174 CYS A N 1
ATOM 1285 C CA . CYS A 1 174 ? 4.972 -6.064 -12.075 1.00 98.25 174 CYS A CA 1
ATOM 1286 C C . CYS A 1 174 ? 5.031 -5.373 -10.707 1.00 98.25 174 CYS A C 1
ATOM 1288 O O . CYS A 1 174 ? 5.901 -5.678 -9.893 1.00 98.25 174 CYS A O 1
ATOM 1290 N N . VAL A 1 175 ? 4.096 -4.468 -10.426 1.00 97.25 175 VAL A N 1
ATOM 1291 C CA . VAL A 1 175 ? 4.046 -3.724 -9.152 1.00 97.25 175 VAL A CA 1
ATOM 1292 C C . VAL A 1 175 ? 2.798 -4.014 -8.327 1.00 97.25 175 VAL A C 1
ATOM 1294 O O . VAL A 1 175 ? 2.687 -3.540 -7.201 1.00 97.25 175 VAL A O 1
ATOM 1297 N N . GLN A 1 176 ? 1.869 -4.815 -8.853 1.00 95.56 176 GLN A N 1
ATOM 1298 C CA . GLN A 1 176 ? 0.663 -5.199 -8.130 1.00 95.56 176 GLN A CA 1
ATOM 1299 C C . GLN A 1 176 ? 0.239 -6.623 -8.487 1.00 95.56 176 GLN A C 1
ATOM 1301 O O . GLN A 1 176 ? 0.049 -6.952 -9.656 1.00 95.56 176 GLN A O 1
ATOM 1306 N N . ALA A 1 177 ? 0.065 -7.472 -7.477 1.00 94.50 177 ALA A N 1
ATOM 1307 C CA . ALA A 1 177 ? -0.445 -8.828 -7.651 1.00 94.50 177 ALA A CA 1
ATOM 1308 C C . ALA A 1 177 ? -1.951 -8.837 -7.979 1.00 94.50 177 ALA A C 1
ATOM 1310 O O . ALA A 1 177 ? -2.684 -7.912 -7.631 1.00 94.50 177 ALA A O 1
ATOM 1311 N N . VAL A 1 178 ? -2.419 -9.919 -8.602 1.00 93.44 178 VAL A N 1
ATOM 1312 C CA . VAL A 1 178 ? -3.846 -10.242 -8.732 1.00 93.44 178 VAL A CA 1
ATOM 1313 C C . VAL A 1 178 ? -4.275 -11.099 -7.549 1.00 93.44 178 VAL A C 1
ATOM 1315 O O . VAL A 1 178 ? -3.760 -12.201 -7.347 1.00 93.44 178 VAL A O 1
ATOM 1318 N N . GLY A 1 179 ? -5.273 -10.648 -6.802 1.00 90.62 179 GLY A N 1
ATOM 1319 C CA . GLY A 1 179 ? -5.656 -11.275 -5.547 1.00 90.62 179 GLY A CA 1
ATOM 1320 C C . GLY A 1 179 ? -4.674 -10.928 -4.428 1.00 90.62 179 GLY A C 1
ATOM 1321 O O . GLY A 1 179 ? -3.949 -9.936 -4.477 1.00 90.62 179 GLY A O 1
ATOM 1322 N N . TYR A 1 180 ? -4.634 -11.775 -3.406 1.00 88.12 180 TYR A N 1
ATOM 1323 C CA . TYR A 1 180 ? -3.655 -11.648 -2.333 1.00 88.12 180 TYR A CA 1
ATOM 1324 C C . TYR A 1 180 ? -2.310 -12.219 -2.775 1.00 88.12 180 TYR A C 1
ATOM 1326 O O . TYR A 1 180 ? -2.232 -13.389 -3.156 1.00 88.12 180 TYR A O 1
ATOM 1334 N N . ILE A 1 181 ? -1.236 -11.438 -2.658 1.00 89.12 181 ILE A N 1
ATOM 1335 C CA . ILE A 1 181 ? 0.117 -11.907 -2.995 1.00 89.12 181 ILE A CA 1
ATOM 1336 C C . ILE A 1 181 ? 0.542 -13.132 -2.168 1.00 89.12 181 ILE A C 1
ATOM 1338 O O . ILE A 1 181 ? 1.230 -14.009 -2.675 1.00 89.12 181 ILE A O 1
ATOM 1342 N N . THR A 1 182 ? 0.032 -13.270 -0.940 1.00 87.31 182 THR A N 1
ATOM 1343 C CA . THR A 1 182 ? 0.259 -14.434 -0.065 1.00 87.31 182 THR A CA 1
ATOM 1344 C C . THR A 1 182 ? -0.314 -15.741 -0.611 1.00 87.31 182 THR A C 1
ATOM 1346 O O . THR A 1 182 ? 0.044 -16.807 -0.129 1.00 87.31 182 THR A O 1
ATOM 1349 N N . THR A 1 183 ? -1.191 -15.683 -1.617 1.00 87.38 183 THR A N 1
ATOM 1350 C CA . THR A 1 183 ? -1.718 -16.875 -2.306 1.00 87.38 183 THR A CA 1
ATOM 1351 C C . THR A 1 183 ? -0.834 -17.327 -3.469 1.00 87.38 183 THR A C 1
ATOM 1353 O O . THR A 1 183 ? -1.142 -18.323 -4.124 1.00 87.38 183 THR A O 1
ATOM 1356 N N . TYR A 1 184 ? 0.246 -16.599 -3.771 1.00 89.19 184 TYR A N 1
ATOM 1357 C CA . TYR A 1 184 ? 1.179 -16.975 -4.827 1.00 89.19 184 TYR A CA 1
ATOM 1358 C C . TYR A 1 184 ? 2.137 -18.044 -4.305 1.00 89.19 184 TYR A C 1
ATOM 1360 O O . TYR A 1 184 ? 2.706 -17.929 -3.220 1.00 89.19 184 TYR A O 1
ATOM 1368 N N . SER A 1 185 ? 2.357 -19.075 -5.118 1.00 89.62 185 SER A N 1
ATOM 1369 C CA . SER A 1 185 ? 3.302 -20.147 -4.816 1.00 89.62 185 SER A CA 1
ATOM 1370 C C . SER A 1 185 ? 4.706 -19.590 -4.573 1.00 89.62 185 SER A C 1
ATOM 1372 O O . SER A 1 185 ? 5.244 -18.885 -5.426 1.00 89.62 185 SER A O 1
ATOM 1374 N N . GLY A 1 186 ? 5.307 -19.935 -3.433 1.00 86.81 186 GLY A N 1
ATOM 1375 C CA . GLY A 1 186 ? 6.661 -19.508 -3.068 1.00 86.81 186 GLY A CA 1
ATOM 1376 C C . GLY A 1 186 ? 6.746 -18.140 -2.383 1.00 86.81 186 GLY A C 1
ATOM 1377 O O . GLY A 1 186 ? 7.849 -17.712 -2.048 1.00 86.81 186 GLY A O 1
ATOM 1378 N N . HIS A 1 187 ? 5.622 -17.449 -2.150 1.00 87.56 187 HIS A N 1
ATOM 1379 C CA . HIS A 1 187 ? 5.621 -16.235 -1.329 1.00 87.56 187 HIS A CA 1
ATOM 1380 C C . HIS A 1 187 ? 5.828 -16.607 0.144 1.00 87.56 187 HIS A C 1
ATOM 1382 O O . HIS A 1 187 ? 5.176 -17.516 0.654 1.00 87.56 187 HIS A O 1
ATOM 1388 N N . ALA A 1 188 ? 6.712 -15.897 0.850 1.00 74.12 188 ALA A N 1
ATOM 1389 C CA . ALA A 1 188 ? 7.055 -16.192 2.247 1.00 74.12 188 ALA A CA 1
ATOM 1390 C C . ALA A 1 188 ? 5.880 -16.020 3.238 1.00 74.12 188 ALA A C 1
ATOM 1392 O O . ALA A 1 188 ? 5.973 -16.462 4.380 1.00 74.12 188 ALA A O 1
ATOM 1393 N N . GLY A 1 189 ? 4.777 -15.394 2.814 1.00 61.28 189 GLY A N 1
ATOM 1394 C CA . GLY A 1 189 ? 3.521 -15.286 3.559 1.00 61.28 189 GLY A CA 1
ATOM 1395 C C . GLY A 1 189 ? 2.481 -16.357 3.214 1.00 61.28 189 GLY A C 1
ATOM 1396 O O . GLY A 1 189 ? 1.369 -16.298 3.736 1.00 61.28 189 GLY A O 1
ATOM 1397 N N . SER A 1 190 ? 2.810 -17.328 2.355 1.00 51.78 190 SER A N 1
ATOM 1398 C CA . SER A 1 190 ? 1.953 -18.478 2.043 1.00 51.78 190 SER A CA 1
ATOM 1399 C C . SER A 1 190 ? 1.991 -19.510 3.175 1.00 51.78 190 SER A C 1
ATOM 1401 O O . SER A 1 190 ? 2.370 -20.662 2.979 1.00 51.78 190 SER A O 1
ATOM 1403 N N . THR A 1 191 ? 1.566 -19.126 4.377 1.00 44.56 191 THR A N 1
ATOM 1404 C CA . THR A 1 191 ? 1.073 -20.103 5.349 1.00 44.56 191 THR A CA 1
ATOM 1405 C C . THR A 1 191 ? -0.384 -20.370 5.000 1.00 44.56 191 THR A C 1
ATOM 1407 O O . THR A 1 191 ? -1.299 -19.823 5.616 1.00 44.56 191 THR A O 1
ATOM 1410 N N . THR A 1 192 ? -0.628 -21.197 3.984 1.00 46.75 192 THR A N 1
ATOM 1411 C CA . THR A 1 192 ? -1.915 -21.889 3.859 1.00 46.75 192 THR A CA 1
ATOM 1412 C C . THR A 1 192 ? -1.980 -22.983 4.923 1.00 46.75 192 THR A C 1
ATOM 1414 O O . THR A 1 192 ? -2.135 -24.155 4.597 1.00 46.75 192 THR A O 1
ATOM 1417 N N . ASP A 1 193 ? -1.823 -22.619 6.193 1.00 50.69 193 ASP A N 1
ATOM 1418 C CA . ASP A 1 193 ? -2.362 -23.448 7.254 1.00 50.69 193 ASP A CA 1
ATOM 1419 C C . ASP A 1 193 ? -3.827 -23.070 7.363 1.00 50.69 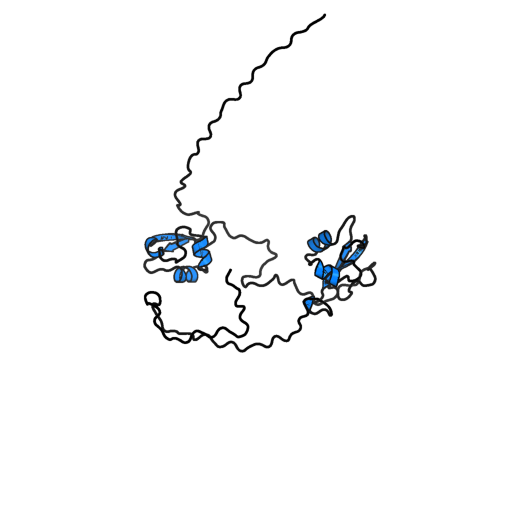193 ASP A C 1
ATOM 1421 O O . ASP A 1 193 ? -4.197 -21.906 7.543 1.00 50.69 193 ASP A O 1
ATOM 1425 N N . ASN A 1 194 ? -4.673 -24.071 7.154 1.00 51.41 194 ASN A N 1
ATOM 1426 C CA . ASN A 1 194 ? -6.101 -23.933 7.328 1.00 51.41 194 ASN A CA 1
ATOM 1427 C C . ASN A 1 194 ? -6.328 -23.390 8.744 1.00 51.41 194 ASN A C 1
ATOM 1429 O O . ASN A 1 194 ? -5.942 -24.045 9.714 1.00 51.41 194 ASN A O 1
ATOM 1433 N N . PHE A 1 195 ? -6.905 -22.191 8.871 1.00 52.34 195 PHE A N 1
ATOM 1434 C CA . PHE A 1 195 ? -7.280 -21.647 10.171 1.00 52.34 195 PHE A CA 1
ATOM 1435 C C . PHE A 1 195 ? -8.317 -22.598 10.772 1.00 52.34 195 PHE A C 1
ATOM 1437 O O . PHE A 1 195 ? -9.513 -22.508 10.488 1.00 52.34 195 PHE A O 1
ATOM 1444 N N . ASN A 1 196 ? -7.855 -23.549 11.582 1.00 60.19 196 ASN A N 1
ATOM 1445 C CA . ASN A 1 196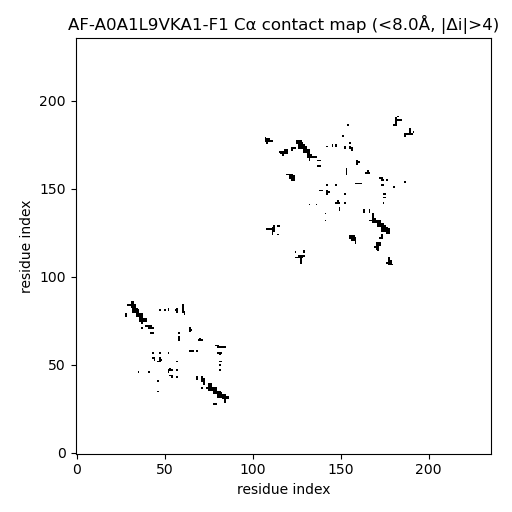 ? -8.737 -24.439 12.301 1.00 60.19 196 ASN A CA 1
ATOM 1446 C C . ASN A 1 196 ? -9.350 -23.602 13.417 1.00 60.19 196 ASN A C 1
ATOM 1448 O O . ASN A 1 196 ? -8.715 -23.348 14.440 1.00 60.19 196 ASN A O 1
ATOM 1452 N N . LYS A 1 197 ? -10.547 -23.073 13.159 1.00 47.06 197 LYS A N 1
ATOM 1453 C CA . LYS A 1 197 ? -11.273 -22.215 14.090 1.00 47.06 197 LYS A CA 1
ATOM 1454 C C . LYS A 1 197 ? -11.442 -22.968 15.410 1.00 47.06 197 LYS A C 1
ATOM 1456 O O . LYS A 1 197 ? -12.320 -23.818 15.533 1.00 47.06 197 LYS A O 1
ATOM 1461 N N . VAL A 1 198 ? -10.603 -22.660 16.396 1.00 54.78 198 VAL A N 1
ATOM 1462 C CA . VAL A 1 198 ? -10.774 -23.181 17.751 1.00 54.78 198 VAL A CA 1
ATOM 1463 C C . VAL A 1 198 ? -12.059 -22.599 18.328 1.00 54.78 198 VAL A C 1
ATOM 1465 O O . VAL A 1 198 ? -12.348 -21.408 18.183 1.00 54.78 198 VAL A O 1
ATOM 1468 N N . SER A 1 199 ? -12.877 -23.465 18.922 1.00 52.41 199 SER A N 1
ATOM 1469 C CA . SER A 1 199 ? -14.146 -23.055 19.511 1.00 52.41 199 SER A CA 1
ATOM 1470 C C . SER A 1 199 ? -13.858 -22.109 20.674 1.00 52.41 199 SER A C 1
ATOM 1472 O O . SER A 1 199 ? -13.164 -22.472 21.621 1.00 52.41 199 SER A O 1
ATOM 1474 N N . MET A 1 200 ? -14.344 -20.874 20.582 1.00 47.91 200 MET A N 1
ATOM 1475 C CA . MET A 1 200 ? -14.177 -19.895 21.647 1.00 47.91 200 MET A CA 1
ATOM 1476 C C . MET A 1 200 ? -15.140 -20.268 22.776 1.00 47.91 200 MET A C 1
ATOM 1478 O O . MET A 1 200 ? -16.356 -20.251 22.583 1.00 47.91 200 MET A O 1
ATOM 1482 N N . THR A 1 201 ? -14.613 -20.621 23.948 1.00 57.47 201 THR A N 1
ATOM 1483 C CA . THR A 1 201 ? -15.433 -20.754 25.155 1.00 57.47 201 THR A CA 1
ATOM 1484 C C . THR A 1 201 ? -16.001 -19.376 25.463 1.00 57.47 201 THR A C 1
ATOM 1486 O O . THR A 1 201 ? -15.246 -18.435 25.706 1.00 57.47 201 THR A O 1
ATOM 1489 N N . SER A 1 202 ? -17.325 -19.231 25.406 1.00 47.75 202 SER A N 1
ATOM 1490 C CA . SER A 1 202 ? -18.000 -17.992 25.786 1.00 47.75 202 SER A CA 1
ATOM 1491 C C . SER A 1 202 ? -17.529 -17.565 27.174 1.00 47.75 202 SER A C 1
ATOM 1493 O O . SER A 1 202 ? -17.641 -18.341 28.126 1.00 47.75 202 SER A O 1
ATOM 1495 N N . VAL A 1 203 ? -17.020 -16.338 27.294 1.00 50.25 203 VAL A N 1
ATOM 1496 C CA . VAL A 1 203 ? -16.767 -15.728 28.601 1.00 50.25 203 VAL A CA 1
ATOM 1497 C C . VAL A 1 203 ? -18.099 -15.742 29.357 1.00 50.25 203 VAL A C 1
ATOM 1499 O O . VAL A 1 203 ? -19.103 -15.334 28.765 1.00 50.25 203 VAL A O 1
ATOM 1502 N N . PRO A 1 204 ? -18.167 -16.220 30.613 1.00 44.12 204 PRO A N 1
ATOM 1503 C CA . PRO A 1 204 ? -19.401 -16.150 31.377 1.00 44.12 204 PRO A CA 1
ATOM 1504 C C . PRO A 1 204 ? -19.848 -14.690 31.445 1.00 44.12 204 PRO A C 1
ATOM 1506 O O . PRO A 1 204 ? -19.207 -13.864 32.092 1.00 44.12 204 PRO A O 1
ATOM 1509 N N . SER A 1 205 ? -20.939 -14.352 30.758 1.00 47.59 205 SER A N 1
ATOM 1510 C CA . SER A 1 205 ? -21.602 -13.068 30.935 1.00 47.59 205 SER A CA 1
ATOM 1511 C C . SER A 1 205 ? -22.265 -13.095 32.307 1.00 47.59 205 SER A C 1
ATOM 1513 O O . SER A 1 205 ? -23.437 -13.448 32.446 1.00 47.59 205 SER A O 1
ATOM 1515 N N . SER A 1 206 ? -21.510 -12.780 33.355 1.00 47.59 206 SER A N 1
ATOM 1516 C CA . SER A 1 206 ? -22.087 -12.586 34.676 1.00 47.59 206 SER A CA 1
ATOM 1517 C C . SER A 1 206 ? -22.805 -11.240 34.684 1.00 47.59 206 SER A C 1
ATOM 1519 O O . SER A 1 206 ? -22.256 -10.227 35.110 1.00 47.59 206 SER A O 1
ATOM 1521 N N . ALA A 1 207 ? -24.064 -11.251 34.245 1.00 45.25 207 ALA A N 1
ATOM 1522 C CA . ALA A 1 207 ? -25.062 -10.199 34.441 1.00 45.25 207 ALA A CA 1
ATOM 1523 C C . ALA A 1 207 ? -25.432 -9.993 35.932 1.00 45.25 207 ALA A C 1
ATOM 1525 O O . ALA A 1 207 ? -26.547 -9.609 36.266 1.00 45.25 207 ALA A O 1
ATOM 1526 N N . ALA A 1 208 ? -24.504 -10.258 36.849 1.00 42.53 208 ALA A N 1
ATOM 1527 C CA . ALA A 1 208 ? -24.696 -10.146 38.282 1.00 42.53 208 ALA A CA 1
ATOM 1528 C C . ALA A 1 208 ? -23.354 -9.826 38.943 1.00 42.53 208 ALA A C 1
ATOM 1530 O O . ALA A 1 208 ? -22.647 -10.740 39.363 1.00 42.53 208 ALA A O 1
ATOM 1531 N N . ARG A 1 209 ? -22.997 -8.535 39.014 1.00 46.91 209 ARG A N 1
ATOM 1532 C CA . ARG A 1 209 ? -22.148 -7.983 40.084 1.00 46.91 209 ARG A CA 1
ATOM 1533 C C . ARG A 1 209 ? -22.067 -6.446 40.048 1.00 46.91 209 ARG A C 1
ATOM 1535 O O . ARG A 1 209 ? -21.318 -5.902 39.243 1.00 46.91 209 ARG A O 1
ATOM 1542 N N . PRO A 1 210 ? -22.786 -5.733 40.934 1.00 46.59 210 PRO A N 1
ATOM 1543 C CA . PRO A 1 210 ? -22.406 -4.385 41.325 1.00 46.59 210 PRO A CA 1
ATOM 1544 C C . PRO A 1 210 ? -21.240 -4.476 42.327 1.00 46.59 210 PRO A C 1
ATOM 1546 O O . PRO A 1 210 ? -21.293 -5.263 43.268 1.00 46.59 210 PRO A O 1
ATOM 1549 N N . ASN A 1 211 ? -20.207 -3.657 42.120 1.00 49.59 211 ASN A N 1
ATOM 1550 C CA . ASN A 1 211 ? -19.055 -3.415 43.004 1.00 49.59 211 ASN A CA 1
ATOM 1551 C C . ASN A 1 211 ? -18.039 -4.560 43.166 1.00 49.59 211 ASN A C 1
ATOM 1553 O O . ASN A 1 211 ? -18.221 -5.499 43.938 1.00 49.59 211 ASN A O 1
ATOM 1557 N N . TYR A 1 212 ? -16.893 -4.410 42.496 1.00 43.44 212 TYR A N 1
ATOM 1558 C CA . TYR A 1 212 ? -15.723 -5.269 42.673 1.00 43.44 212 TYR A CA 1
ATOM 1559 C C . TYR A 1 212 ? -14.429 -4.442 42.683 1.00 43.44 212 TYR A C 1
ATOM 1561 O O . TYR A 1 212 ? -13.622 -4.566 41.775 1.00 43.44 212 TYR A O 1
ATOM 1569 N N . PHE A 1 213 ? -14.221 -3.577 43.686 1.00 45.94 213 PHE A N 1
ATOM 1570 C CA . PHE A 1 213 ? -12.855 -3.186 44.080 1.00 45.94 213 PHE A CA 1
ATOM 1571 C C . PHE A 1 213 ? -12.768 -2.630 45.512 1.00 45.94 213 PHE A C 1
ATOM 1573 O O . PHE A 1 213 ? -12.317 -1.520 45.765 1.00 45.94 213 PHE A O 1
ATOM 1580 N N . SER A 1 214 ? -13.221 -3.427 46.475 1.00 48.66 214 SER A N 1
ATOM 1581 C CA . SER A 1 214 ? -12.867 -3.267 47.892 1.00 48.66 214 SER A CA 1
ATOM 1582 C C . SER A 1 214 ? -12.973 -4.621 48.593 1.00 48.66 214 SER A C 1
ATOM 1584 O O . SER A 1 214 ? -13.758 -4.833 49.510 1.00 48.66 214 SER A O 1
ATOM 1586 N N . GLY A 1 215 ? -12.206 -5.595 48.111 1.00 39.41 215 GLY A N 1
ATOM 1587 C CA . GLY A 1 215 ? -12.145 -6.917 48.717 1.00 39.41 215 GLY A CA 1
ATOM 1588 C C . GLY A 1 215 ? -10.769 -7.509 48.503 1.00 39.41 215 GLY A C 1
ATOM 1589 O O . GLY A 1 215 ? -10.372 -7.742 47.366 1.00 39.41 215 GLY A O 1
ATOM 1590 N N . SER A 1 216 ? -10.049 -7.722 49.602 1.00 41.38 216 SER A N 1
ATOM 1591 C CA . SER A 1 216 ? -8.836 -8.533 49.635 1.00 41.38 216 SER A CA 1
ATOM 1592 C C . SER A 1 216 ? -9.110 -9.856 48.916 1.00 41.38 216 SER A C 1
ATOM 1594 O O . SER A 1 216 ? -10.083 -10.545 49.234 1.00 41.38 216 SER A O 1
ATOM 1596 N N . TYR A 1 217 ? -8.305 -10.181 47.904 1.00 42.00 217 TYR A N 1
ATOM 1597 C CA . TYR A 1 217 ? -8.443 -11.407 47.125 1.00 42.00 217 TYR A CA 1
ATOM 1598 C C . TYR A 1 217 ? -8.034 -12.610 47.982 1.00 42.00 217 TYR A C 1
ATOM 1600 O O . TYR A 1 217 ? -6.924 -13.120 47.884 1.00 42.00 217 TYR A O 1
ATOM 1608 N N . THR A 1 218 ? -8.951 -13.092 48.814 1.00 49.94 218 THR A N 1
ATOM 1609 C CA . THR A 1 218 ? -8.890 -14.433 49.408 1.00 49.94 218 THR A CA 1
ATOM 1610 C C . THR A 1 218 ? -10.015 -15.270 48.810 1.00 49.94 218 THR A C 1
ATOM 1612 O O . THR A 1 218 ? -10.949 -15.676 49.495 1.00 49.94 218 THR A O 1
ATOM 1615 N N . GLY A 1 219 ? -9.979 -15.445 47.489 1.00 44.47 219 GLY A N 1
ATOM 1616 C CA . GLY A 1 219 ? -10.929 -16.274 46.757 1.00 44.47 219 GLY A CA 1
ATOM 1617 C C . GLY A 1 219 ? -10.197 -17.398 46.044 1.00 44.47 219 GLY A C 1
ATOM 1618 O O . GLY A 1 219 ? -9.451 -17.138 45.106 1.00 44.47 219 GLY A O 1
ATOM 1619 N N . SER A 1 220 ? -10.456 -18.636 46.452 1.00 54.72 220 SER A N 1
ATOM 1620 C CA . SER A 1 220 ? -10.059 -19.898 45.812 1.00 54.72 220 SER A CA 1
ATOM 1621 C C . SER A 1 220 ? -10.719 -20.121 44.438 1.00 54.72 220 SER A C 1
ATOM 1623 O O . SER A 1 220 ? -10.998 -21.254 44.047 1.00 54.72 220 SER A O 1
ATOM 1625 N N . ASN A 1 221 ? -10.992 -19.045 43.695 1.00 54.59 221 ASN A N 1
ATOM 1626 C CA . ASN A 1 221 ? -11.515 -19.152 42.345 1.00 54.59 221 ASN A CA 1
ATOM 1627 C C . ASN A 1 221 ? -10.463 -19.819 41.455 1.00 54.59 221 ASN A C 1
ATOM 1629 O O . ASN A 1 221 ? -9.284 -19.460 41.542 1.00 54.59 221 ASN A O 1
ATOM 1633 N N . PRO A 1 222 ? -10.870 -20.770 40.598 1.00 50.62 222 PRO A N 1
ATOM 1634 C CA . PRO A 1 222 ? -9.951 -21.403 39.674 1.00 50.62 222 PRO A CA 1
ATOM 1635 C C . PRO A 1 222 ? -9.348 -20.313 38.794 1.00 50.62 222 PRO A C 1
ATOM 1637 O O . PRO A 1 222 ? -10.060 -19.602 38.082 1.00 50.62 222 PRO A O 1
ATOM 1640 N N . VAL A 1 223 ? -8.026 -20.163 38.892 1.00 60.44 223 VAL A N 1
ATOM 1641 C CA . VAL A 1 223 ? -7.232 -19.379 37.952 1.00 60.44 223 VAL A CA 1
ATOM 1642 C C . VAL A 1 223 ? -7.656 -19.831 36.564 1.00 60.44 223 VAL A C 1
ATOM 1644 O O . VAL A 1 223 ? -7.612 -21.028 36.276 1.00 60.44 223 VAL A O 1
ATOM 1647 N N . ILE A 1 224 ? -8.127 -18.893 35.738 1.00 57.09 224 ILE A N 1
ATOM 1648 C CA . ILE A 1 224 ? -8.443 -19.179 34.339 1.00 57.09 224 ILE A CA 1
ATOM 1649 C C . ILE A 1 224 ? -7.183 -19.826 33.755 1.00 57.09 224 ILE A C 1
ATOM 1651 O O . ILE A 1 224 ? -6.130 -19.181 33.783 1.00 57.09 224 ILE A O 1
ATOM 1655 N N . PRO A 1 225 ? -7.241 -21.094 33.306 1.00 57.78 225 PRO A N 1
ATOM 1656 C CA . PRO A 1 225 ? -6.057 -21.775 32.824 1.00 57.78 225 PRO A CA 1
ATOM 1657 C C . PRO A 1 225 ? -5.460 -20.970 31.682 1.00 57.78 225 PRO A C 1
ATOM 1659 O O . PRO A 1 225 ? -6.166 -20.572 30.752 1.00 57.78 225 PRO A O 1
ATOM 1662 N N . ILE A 1 226 ? -4.158 -20.720 31.774 1.00 60.56 226 ILE A N 1
ATOM 1663 C CA . ILE A 1 226 ? -3.398 -20.148 30.672 1.00 60.56 226 ILE A CA 1
ATOM 1664 C C . ILE A 1 226 ? -3.613 -21.078 29.473 1.00 60.56 226 ILE A C 1
ATOM 1666 O O . ILE A 1 226 ? -3.416 -22.288 29.596 1.00 60.56 226 ILE A O 1
ATOM 1670 N N . ALA A 1 227 ? -4.069 -20.529 28.344 1.00 55.91 227 ALA A N 1
ATOM 1671 C CA . ALA A 1 227 ? -4.258 -21.314 27.132 1.00 55.91 227 ALA A CA 1
ATOM 1672 C C . ALA A 1 227 ? -2.942 -22.022 26.775 1.00 55.91 227 ALA A C 1
ATOM 1674 O O . ALA A 1 227 ? -1.860 -21.457 26.979 1.00 55.91 227 ALA A O 1
ATOM 1675 N N . ASN A 1 228 ? -3.026 -23.248 26.253 1.00 52.25 228 ASN A N 1
ATOM 1676 C CA . ASN A 1 228 ? -1.836 -23.952 25.783 1.00 52.25 228 ASN A CA 1
ATOM 1677 C C . ASN A 1 228 ? -1.042 -23.051 24.825 1.00 52.25 228 ASN A C 1
ATOM 1679 O O . ASN A 1 228 ? -1.624 -22.307 24.037 1.00 52.25 228 ASN A O 1
ATOM 1683 N N . ASP A 1 229 ? 0.283 -23.088 24.962 1.00 60.59 229 ASP A N 1
ATOM 1684 C CA . ASP A 1 229 ? 1.238 -22.312 24.161 1.00 60.59 229 ASP A CA 1
ATOM 1685 C C . ASP A 1 229 ? 1.156 -20.784 24.311 1.00 60.59 229 ASP A C 1
ATOM 1687 O O . ASP A 1 229 ? 1.714 -20.038 23.504 1.00 60.59 229 ASP A O 1
ATOM 1691 N N . THR A 1 230 ? 0.532 -20.285 25.385 1.00 70.75 230 THR A N 1
ATOM 1692 C CA . THR A 1 230 ? 0.667 -18.866 25.740 1.00 70.75 230 THR A CA 1
ATOM 1693 C C . THR A 1 230 ? 2.140 -18.550 26.006 1.00 70.75 230 THR A C 1
ATOM 1695 O O . THR A 1 230 ? 2.758 -19.111 26.917 1.00 70.75 230 THR A O 1
ATOM 1698 N N . ARG A 1 231 ? 2.693 -17.633 25.206 1.00 60.78 231 ARG A N 1
ATOM 1699 C CA . ARG A 1 231 ? 4.032 -17.055 25.376 1.00 60.78 231 ARG A CA 1
ATOM 1700 C C . ARG A 1 231 ? 4.186 -16.533 26.808 1.00 60.78 231 ARG A C 1
ATOM 1702 O O . ARG A 1 231 ? 3.398 -15.708 27.262 1.00 60.78 231 ARG A O 1
ATOM 1709 N N . LYS A 1 232 ? 5.177 -17.061 27.531 1.00 70.69 232 LYS A N 1
ATOM 1710 C CA . LYS A 1 232 ? 5.435 -16.746 28.948 1.00 70.69 232 LYS A CA 1
ATOM 1711 C C . LYS A 1 232 ? 6.428 -15.603 29.139 1.00 70.69 232 LYS A C 1
ATOM 1713 O O . LYS A 1 232 ? 6.703 -15.247 30.265 1.00 70.69 232 LYS A O 1
ATOM 1718 N N . ASP A 1 233 ? 6.970 -15.054 28.068 1.00 73.56 233 ASP A N 1
ATOM 1719 C CA . ASP A 1 233 ? 8.072 -14.089 28.027 1.00 73.56 233 ASP A CA 1
ATOM 1720 C C . ASP A 1 233 ? 7.602 -12.658 27.715 1.00 73.56 233 ASP A C 1
ATOM 1722 O O . ASP A 1 233 ? 8.402 -11.797 27.380 1.00 73.56 233 ASP A O 1
ATOM 1726 N N . CYS A 1 234 ? 6.302 -12.373 27.829 1.00 55.62 234 CYS A N 1
ATOM 1727 C CA . CYS A 1 234 ? 5.760 -11.019 27.670 1.00 55.62 234 CYS A CA 1
ATOM 1728 C C . CYS A 1 234 ? 5.837 -10.185 28.964 1.00 55.62 234 CYS A C 1
ATOM 1730 O O . CYS A 1 234 ? 4.946 -9.377 29.226 1.00 55.62 234 CYS A O 1
ATOM 1732 N N . TYR A 1 235 ? 6.867 -10.401 29.783 1.00 56.19 235 TYR A N 1
ATOM 1733 C CA . TYR A 1 235 ? 7.199 -9.547 30.919 1.00 56.19 235 TYR A CA 1
ATOM 1734 C C . TYR A 1 235 ? 8.703 -9.240 30.885 1.00 56.19 235 TYR A C 1
ATOM 1736 O O . TYR A 1 235 ? 9.511 -9.974 31.434 1.00 56.19 235 TYR A O 1
ATOM 1744 N N . GLU A 1 236 ? 9.084 -8.158 30.218 1.00 42.66 236 GLU A N 1
ATOM 1745 C CA . GLU A 1 236 ? 10.337 -7.433 30.468 1.00 42.66 236 GLU A CA 1
ATOM 1746 C C . GLU A 1 236 ? 10.062 -5.934 30.339 1.00 42.66 236 GLU A C 1
ATOM 1748 O O . GLU A 1 236 ? 9.280 -5.558 29.431 1.00 42.66 236 GLU A O 1
#

InterPro domains:
  IPR018392 LysM domain [PF01476] (36-67)
  IPR018392 LysM domain [PS51782] (34-80)
  IPR018392 LysM domain [PS51782] (129-175)
  IPR018392 LysM domain [SM00257] (35-83)
  IPR018392 LysM domain [SM00257] (130-176)
  IPR018392 LysM domain [cd00118] (34-73)
  IPR036779 LysM domain superfamily [G3DSA:3.10.350.10] (33-83)
  IPR036779 LysM domain superfamily [G3DSA:3.10.350.10] (127-176)
  IPR036779 LysM domain superfamily [SSF54106] (33-69)
  IPR052210 Secreted LysM effector LysM1-like [PTHR34997] (26-235)

Sequence (236 aa):
MKGLVYFAVIASVQASHFAHQSLHRRATGSTNCKTYTVQSGDNCASIGKSSGATWAQLLSWNSDINSECSNLGNLSGKDICVSNPSGDYAIPATSSASSSGARSLQSIVTTTAPVPSPIVSGTNTKCAQYYQIGSNETCDTVTDKSGISRSDFLFLNPELKKDCTNLQKDVYYCVQAVGYITTYSGHAGSTTDNFNKVSMTSVPSSAARPNYFSGSYTGSNPVIPIANDTRKDCYE

Nearest PDB structures (foldseek):
  4xcm-assembly1_B  TM=4.326E-01  e=1.758E-02  Thermus thermophilus HB8
  5jcd-assembly2_B  TM=3.924E-01  e=2.124E-02  Oryza sativa Japonica Group
  7au7-assembly1_A  TM=3.385E-01  e=2.472E-01  Medicago truncatula
  2mpw-assembly1_A  TM=4.859E-01  e=1.440E+00  Escherichia coli

Organism: NCBI:txid1160497